Protein AF-A0A510HG38-F1 (afdb_monomer)

Solvent-accessible surface area (backbone atoms only — not comparable to full-atom values): 17232 Å² total; per-residue (Å²): 90,75,30,49,24,32,26,72,34,56,50,48,99,70,22,42,29,42,28,34,28,71,44,72,100,56,43,82,39,72,39,47,26,38,40,58,71,88,65,30,43,81,59,47,56,74,35,78,31,45,27,37,35,52,40,54,77,69,68,43,87,56,83,62,39,31,43,43,48,53,66,65,58,89,68,79,82,74,82,85,76,74,50,46,67,32,45,69,96,46,102,66,44,38,80,36,58,58,60,92,53,63,34,94,50,32,63,92,42,32,25,28,30,28,46,42,39,60,31,49,63,36,24,33,48,38,42,46,71,78,42,69,88,60,37,28,16,36,32,35,30,53,27,25,40,42,53,48,67,76,39,65,64,60,52,54,35,37,79,70,64,47,34,69,45,37,22,10,12,37,63,16,37,76,36,85,36,44,19,82,31,64,58,56,14,52,24,34,36,51,53,77,26,64,32,36,37,37,31,28,34,58,66,64,45,70,59,95,50,74,76,45,36,19,42,45,42,36,18,55,50,46,35,39,36,39,75,39,54,22,72,32,15,35,22,47,52,34,24,87,66,47,88,49,74,67,38,31,42,73,13,46,61,42,52,41,21,52,73,61,28,82,50,67,39,38,35,25,32,18,66,86,56,60,68,81,72,58,66,90,56,69,81,69,42,47,80,40,74,16,75,53,53,38,82,68,43,37,73,78,68,76,48,84,59,54,52,96,94,36,40,50,93,73,37,48,48,36,40,12,6,21,10,7,6,38,32,51,35,73,68,51,56,77,127

Radius of gyration: 20.2 Å; Cα contacts (8 Å, |Δi|>4): 824; chains: 1; bounding box: 47×45×56 Å

Mean predicted aligned error: 4.05 Å

Organism: NCBI:txid49319

Structure (mmCIF, N/CA/C/O backbone):
data_AF-A0A510HG38-F1
#
_entry.id   AF-A0A510HG38-F1
#
loop_
_atom_site.group_PDB
_atom_site.id
_atom_site.type_symbol
_atom_site.label_atom_id
_atom_site.label_alt_id
_atom_site.label_comp_id
_atom_site.label_asym_id
_atom_site.label_entity_id
_atom_site.label_seq_id
_atom_site.pdbx_PDB_ins_code
_atom_site.Cartn_x
_atom_site.Cartn_y
_atom_site.Cartn_z
_atom_site.occupancy
_atom_site.B_iso_or_equiv
_atom_site.auth_seq_id
_atom_site.auth_comp_id
_atom_site.auth_asym_id
_atom_site.auth_atom_id
_atom_site.pdbx_PDB_model_num
ATOM 1 N N . MET A 1 1 ? 1.310 9.902 24.930 1.00 86.69 1 MET A N 1
ATOM 2 C CA . MET A 1 1 ? 0.926 9.445 23.577 1.00 86.69 1 MET A CA 1
ATOM 3 C C . MET A 1 1 ? -0.574 9.294 23.507 1.00 86.69 1 MET A C 1
ATOM 5 O O . MET A 1 1 ? -1.184 10.047 22.775 1.00 86.69 1 MET A O 1
ATOM 9 N N . LEU A 1 2 ? -1.174 8.391 24.288 1.00 95.12 2 LEU A N 1
ATOM 10 C CA . LEU A 1 2 ? -2.614 8.450 24.529 1.00 95.12 2 LEU A CA 1
ATOM 11 C C . LEU A 1 2 ? -2.918 9.634 25.448 1.00 95.12 2 LEU A C 1
ATOM 13 O O . LEU A 1 2 ? -2.200 9.840 26.431 1.00 95.12 2 LEU A O 1
ATOM 17 N N . ARG A 1 3 ? -3.917 10.425 25.071 1.00 96.31 3 ARG A N 1
ATOM 18 C CA . ARG A 1 3 ? -4.410 11.602 25.784 1.00 96.31 3 ARG A CA 1
ATOM 19 C C . ARG A 1 3 ? -5.922 11.511 25.877 1.00 96.31 3 ARG A C 1
ATOM 21 O O . ARG A 1 3 ? -6.560 11.057 24.928 1.00 96.31 3 ARG A O 1
ATOM 28 N N . ARG A 1 4 ? -6.489 11.978 26.982 1.00 97.56 4 ARG A N 1
ATOM 29 C CA . ARG A 1 4 ? -7.930 12.239 27.067 1.00 97.56 4 ARG A CA 1
ATOM 30 C C . ARG A 1 4 ? -8.310 13.402 26.153 1.00 97.56 4 ARG A C 1
ATOM 32 O O . ARG A 1 4 ? -7.569 14.383 26.039 1.00 97.56 4 ARG A O 1
ATOM 39 N N . ALA A 1 5 ? -9.453 13.277 25.501 1.00 97.69 5 ALA A N 1
ATOM 40 C CA . ALA A 1 5 ? -9.988 14.246 24.559 1.00 97.69 5 ALA A CA 1
ATOM 41 C C . ALA A 1 5 ? -11.518 14.240 24.605 1.00 97.69 5 ALA A C 1
ATOM 43 O O . ALA A 1 5 ? -12.107 13.249 25.022 1.00 97.69 5 ALA A O 1
ATOM 44 N N . VAL A 1 6 ? -12.159 15.308 24.139 1.00 97.62 6 VAL A N 1
ATOM 45 C CA . VAL A 1 6 ? -13.612 15.348 23.914 1.00 97.62 6 VAL A CA 1
ATOM 46 C C . VAL A 1 6 ? -13.870 15.368 22.417 1.00 97.62 6 VAL A C 1
ATOM 48 O O . VAL A 1 6 ? -13.325 16.220 21.716 1.00 97.62 6 VAL A O 1
ATOM 51 N N . ALA A 1 7 ? -14.697 14.448 21.925 1.00 97.31 7 ALA A N 1
ATOM 52 C CA . ALA A 1 7 ? -15.191 14.486 20.553 1.00 97.31 7 ALA A CA 1
ATOM 53 C C . ALA A 1 7 ? -16.129 15.690 20.384 1.00 97.31 7 ALA A C 1
ATOM 55 O O . ALA A 1 7 ? -17.114 15.824 21.107 1.00 97.31 7 ALA A O 1
ATOM 56 N N . LEU A 1 8 ? -15.836 16.590 19.448 1.00 96.56 8 LEU A N 1
ATOM 57 C CA . LEU A 1 8 ? -16.629 17.807 19.220 1.00 96.56 8 LEU A CA 1
ATOM 58 C C . LEU A 1 8 ? -17.787 17.592 18.238 1.00 96.56 8 LEU A C 1
ATOM 60 O O . LEU A 1 8 ? -18.662 18.446 18.120 1.00 96.56 8 LEU A O 1
ATOM 64 N N . GLY A 1 9 ? -17.808 16.447 17.563 1.00 92.19 9 GLY A N 1
ATOM 65 C CA . GLY A 1 9 ? -18.844 16.039 16.627 1.00 92.19 9 GLY A CA 1
ATOM 66 C C . GLY A 1 9 ? -18.812 14.534 16.400 1.00 92.19 9 GLY A C 1
ATOM 67 O O . GLY A 1 9 ? -17.952 13.832 16.938 1.00 92.19 9 GLY A O 1
ATOM 68 N N . GLU A 1 10 ? -19.768 14.050 15.617 1.00 90.50 10 GLU A N 1
ATOM 69 C CA . GLU A 1 10 ? -19.789 12.660 15.169 1.00 90.50 10 GLU A CA 1
ATOM 70 C C . GLU A 1 10 ? -18.842 12.475 13.971 1.00 90.50 10 GLU A C 1
ATOM 72 O O . GLU A 1 10 ? -18.725 13.395 13.154 1.00 90.50 10 GLU A O 1
ATOM 77 N N . PRO A 1 11 ? -18.165 11.318 13.855 1.00 92.38 11 PRO A N 1
ATOM 78 C CA . PRO A 1 11 ? -17.390 10.974 12.669 1.00 92.38 11 PRO A CA 1
ATOM 79 C C . PRO A 1 11 ? -18.223 10.975 11.392 1.00 92.38 11 PRO A C 1
ATOM 81 O O . PRO A 1 11 ? -19.356 10.492 11.375 1.00 92.38 11 PRO A O 1
ATOM 84 N N . ASP A 1 12 ? -17.638 11.500 10.318 1.00 91.19 12 ASP A N 1
ATOM 85 C CA . ASP A 1 12 ? -18.185 11.381 8.971 1.00 91.19 12 ASP A CA 1
ATOM 86 C C . ASP A 1 12 ? -18.036 9.948 8.417 1.00 91.19 12 ASP A C 1
ATOM 88 O O . ASP A 1 12 ? -17.629 9.015 9.113 1.00 91.19 12 ASP A O 1
ATOM 92 N N . ALA A 1 13 ? -18.382 9.756 7.141 1.00 84.88 13 ALA A N 1
ATOM 93 C CA . ALA A 1 13 ? -18.298 8.451 6.485 1.00 84.88 13 ALA A CA 1
ATOM 94 C C . ALA A 1 13 ? -16.865 7.885 6.396 1.00 84.88 13 ALA A C 1
ATOM 96 O O . ALA A 1 13 ? -16.708 6.676 6.244 1.00 84.88 13 ALA A O 1
ATOM 97 N N . ASP A 1 14 ? -15.839 8.734 6.506 1.00 84.44 14 ASP A N 1
ATOM 98 C CA . ASP A 1 14 ? -14.426 8.344 6.537 1.00 84.44 14 ASP A CA 1
ATOM 99 C C . ASP A 1 14 ? -13.909 8.175 7.981 1.00 84.44 14 ASP A C 1
ATOM 101 O O . ASP A 1 14 ? -12.716 7.958 8.209 1.00 84.44 14 ASP A O 1
ATOM 105 N N . GLY A 1 15 ? -14.790 8.292 8.979 1.00 91.00 15 GLY A N 1
ATOM 106 C CA . GLY A 1 15 ? -14.420 8.231 10.386 1.00 91.00 15 GLY A CA 1
ATOM 107 C C . GLY A 1 15 ? -13.689 9.485 10.875 1.00 91.00 15 GLY A C 1
ATOM 108 O O . GLY A 1 15 ? -13.057 9.440 11.936 1.00 91.00 15 GLY A O 1
ATOM 109 N N . ILE A 1 16 ? -13.749 10.592 10.125 1.00 94.50 16 ILE A N 1
ATOM 110 C CA . ILE A 1 16 ? -13.087 11.855 10.458 1.00 94.50 16 ILE A CA 1
ATOM 111 C C . ILE A 1 16 ? -14.018 12.751 11.276 1.00 94.50 16 ILE A C 1
ATOM 113 O O . ILE A 1 16 ? -15.190 12.926 10.960 1.00 94.50 16 ILE A O 1
ATOM 117 N N . PHE A 1 17 ? -13.484 13.345 12.340 1.00 95.75 17 PHE A N 1
ATOM 118 C CA . PHE A 1 17 ? -14.180 14.303 13.203 1.00 95.75 17 PHE A CA 1
ATOM 119 C C . PHE A 1 17 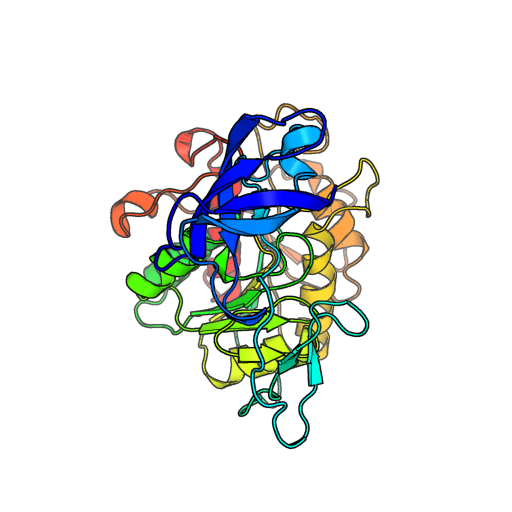? -13.185 15.256 13.865 1.00 95.75 17 PHE A C 1
ATOM 121 O O . PHE A 1 17 ? -11.973 15.078 13.762 1.00 95.75 17 PHE A O 1
ATOM 128 N N . GLU A 1 18 ? -13.679 16.267 14.575 1.00 97.44 18 GLU A N 1
ATOM 129 C CA . GLU A 1 18 ? -12.840 17.111 15.426 1.00 97.44 18 GLU A CA 1
ATOM 130 C C . GLU A 1 18 ? -12.877 16.648 16.883 1.00 97.44 18 GLU A C 1
ATOM 132 O O . GLU A 1 18 ? -13.926 16.277 17.412 1.00 97.44 18 GLU A O 1
ATOM 137 N N . LEU A 1 19 ? -11.734 16.739 17.561 1.00 97.50 19 LEU A N 1
ATOM 138 C CA . LEU A 1 19 ? -11.634 16.581 19.009 1.00 97.50 19 LEU A CA 1
ATOM 139 C C . LEU A 1 19 ? -10.901 17.756 19.652 1.00 97.50 19 LEU A C 1
ATOM 141 O O . LEU A 1 19 ? -10.113 18.446 19.004 1.00 97.50 19 LEU A O 1
ATOM 145 N N . GLU A 1 20 ? -11.130 17.957 20.946 1.00 98.06 20 GLU A N 1
ATOM 146 C CA . GLU A 1 20 ? -10.351 18.860 21.794 1.00 98.06 20 GLU A CA 1
ATOM 147 C C . GLU A 1 20 ? -9.560 18.048 22.820 1.00 98.06 20 GLU A C 1
ATOM 149 O O . GLU A 1 20 ? -10.122 17.205 23.520 1.00 98.06 20 GLU A O 1
ATOM 154 N N . LEU A 1 21 ? -8.247 18.273 22.911 1.00 98.06 21 LEU A N 1
ATOM 155 C CA . LEU A 1 21 ? -7.402 17.554 23.867 1.00 98.06 21 LEU A CA 1
ATOM 156 C C . LEU A 1 21 ? -7.579 18.115 25.279 1.00 98.06 21 LEU A C 1
ATOM 158 O O . LEU A 1 21 ? -7.418 19.313 25.502 1.00 98.06 21 LEU A O 1
ATOM 162 N N . LEU A 1 22 ? -7.822 17.238 26.252 1.00 97.88 22 LEU A N 1
ATOM 163 C CA . LEU A 1 22 ? -8.011 17.616 27.656 1.00 97.88 22 LEU A CA 1
ATOM 164 C C . LEU A 1 22 ? -6.701 17.670 28.449 1.00 97.88 22 LEU A C 1
ATOM 166 O O . LEU A 1 22 ? -6.652 18.244 29.535 1.00 97.88 22 LEU A O 1
ATOM 170 N N . GLU A 1 23 ? -5.635 17.051 27.942 1.00 96.88 23 GLU A N 1
ATOM 171 C CA . GLU A 1 23 ? -4.379 16.903 28.674 1.00 96.88 23 GLU A CA 1
ATOM 172 C C . GLU A 1 23 ? -3.147 16.842 27.765 1.00 96.88 23 GLU A C 1
ATOM 174 O O . GLU A 1 23 ? -3.222 16.608 26.558 1.00 96.88 23 GLU A O 1
ATOM 179 N N . GLY A 1 24 ? -1.977 17.009 28.383 1.00 95.06 24 GLY A N 1
ATOM 180 C CA . GLY A 1 24 ? -0.687 16.972 27.705 1.00 95.06 24 GLY A CA 1
ATOM 181 C C . GLY A 1 24 ? -0.263 18.320 27.104 1.00 95.06 24 GLY A C 1
ATOM 182 O O . GLY A 1 24 ? -0.906 19.342 27.335 1.00 95.06 24 GLY A O 1
ATOM 183 N N . PRO A 1 25 ? 0.836 18.338 26.327 1.00 93.69 25 PRO A N 1
ATOM 184 C CA . PRO A 1 25 ? 1.438 19.573 25.802 1.00 93.69 25 PRO A CA 1
ATOM 185 C C . PRO A 1 25 ? 0.544 20.365 24.839 1.00 93.69 25 PRO A C 1
ATOM 187 O O . PRO A 1 25 ? 0.824 21.522 24.537 1.00 93.69 25 PRO A O 1
ATOM 190 N N . LEU A 1 26 ? -0.505 19.725 24.323 1.00 94.81 26 LEU A N 1
ATOM 191 C CA . LEU A 1 26 ? -1.436 20.275 23.344 1.00 94.81 26 LEU A CA 1
ATOM 192 C C . LEU A 1 26 ? -2.848 20.473 23.932 1.00 94.81 26 LEU A C 1
ATOM 194 O O . LEU A 1 26 ? -3.800 20.609 23.169 1.00 94.81 26 LEU A O 1
ATOM 198 N N . ALA A 1 27 ? -2.998 20.471 25.262 1.00 97.38 27 ALA A N 1
ATOM 199 C CA . ALA A 1 27 ? -4.289 20.643 25.929 1.00 97.38 27 ALA A CA 1
ATOM 200 C C . ALA A 1 27 ? -4.998 21.953 25.525 1.00 97.38 27 ALA A C 1
ATOM 202 O O . ALA A 1 27 ? -4.355 22.982 25.304 1.00 97.38 27 ALA A O 1
ATOM 203 N N . GLY A 1 28 ? -6.327 21.902 25.415 1.00 97.19 28 GLY A N 1
ATOM 204 C CA . GLY A 1 28 ? -7.186 23.003 24.965 1.00 97.19 28 GLY A CA 1
ATOM 205 C C . GLY A 1 28 ? -7.127 23.282 23.459 1.00 97.19 28 GLY A C 1
ATOM 206 O O . GLY A 1 28 ? -7.831 24.161 22.968 1.00 97.19 28 GLY A O 1
ATOM 207 N N . ARG A 1 29 ? -6.288 22.562 22.701 1.00 97.25 29 ARG A N 1
ATOM 208 C CA . ARG A 1 29 ? -6.223 22.678 21.240 1.00 97.25 29 ARG A CA 1
ATOM 209 C C . ARG A 1 29 ? -7.135 21.655 20.576 1.00 97.25 29 ARG A C 1
ATOM 211 O O . ARG A 1 29 ? -7.318 20.543 21.074 1.00 97.25 29 ARG A O 1
ATOM 218 N N . ARG A 1 30 ? -7.636 22.039 19.403 1.00 97.25 30 ARG A N 1
ATOM 219 C CA . ARG A 1 30 ? -8.483 21.211 18.548 1.00 97.25 30 ARG A CA 1
ATOM 220 C C . ARG A 1 30 ? -7.693 20.621 17.399 1.00 97.25 30 ARG A C 1
ATOM 222 O O . ARG A 1 30 ? -6.805 21.281 16.854 1.00 97.25 30 ARG A O 1
ATOM 229 N N . PHE A 1 31 ? -8.027 19.388 17.055 1.00 96.38 31 PHE A N 1
ATOM 230 C CA . PHE A 1 31 ? -7.422 18.662 15.951 1.00 96.38 31 PHE A CA 1
ATOM 231 C C . PHE A 1 31 ? -8.481 17.833 15.243 1.00 96.38 31 PHE A C 1
ATOM 233 O O . PHE A 1 31 ? -9.388 17.299 15.884 1.00 96.38 31 PHE A O 1
ATOM 240 N N . ALA A 1 32 ? -8.308 17.671 13.935 1.00 95.81 32 ALA A N 1
ATOM 241 C CA . ALA A 1 32 ? -8.968 16.595 13.226 1.00 95.81 32 ALA A CA 1
ATOM 242 C C . ALA A 1 32 ? -8.452 15.245 13.756 1.00 95.81 32 ALA A C 1
ATOM 244 O O . ALA A 1 32 ? -7.278 15.090 14.119 1.00 95.81 32 ALA A O 1
ATOM 245 N N . ALA A 1 33 ? -9.345 14.272 13.816 1.00 95.69 33 ALA A N 1
ATOM 246 C CA . ALA A 1 33 ? -9.095 12.937 14.310 1.00 95.69 33 ALA A CA 1
ATOM 247 C C . ALA A 1 33 ? -9.752 11.902 13.408 1.00 95.69 33 ALA A C 1
ATOM 249 O O . ALA A 1 33 ? -10.724 12.201 12.724 1.00 95.69 33 ALA A O 1
ATOM 250 N N . VAL A 1 34 ? -9.212 10.688 13.439 1.00 94.75 34 VAL A N 1
ATOM 251 C CA . VAL A 1 34 ? -9.752 9.529 12.725 1.00 94.75 34 VAL A CA 1
ATOM 252 C C . VAL A 1 34 ? -10.109 8.420 13.709 1.00 94.75 34 VAL A C 1
ATOM 254 O O . VAL A 1 34 ? -9.332 8.132 14.624 1.00 94.75 34 VAL A O 1
ATOM 257 N N . CYS A 1 35 ? -1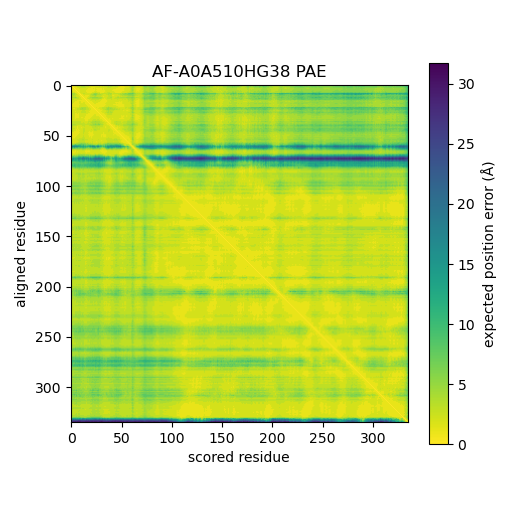1.269 7.796 13.523 1.00 94.44 35 CYS A N 1
ATOM 258 C CA . CYS A 1 35 ? -11.696 6.574 14.204 1.00 94.44 35 CYS A CA 1
ATOM 259 C C . CYS A 1 35 ? -12.084 5.522 13.159 1.00 94.44 35 CYS A C 1
ATOM 261 O O . CYS A 1 35 ? -12.660 5.863 12.132 1.00 94.44 35 CYS A O 1
ATOM 263 N N . TYR A 1 36 ? -11.778 4.250 13.417 1.00 92.56 36 TYR A N 1
ATOM 264 C CA . TYR A 1 36 ? -12.006 3.168 12.456 1.00 92.56 36 TYR A CA 1
ATOM 265 C C . TYR A 1 36 ? -13.136 2.247 12.935 1.00 92.56 36 TYR A C 1
ATOM 267 O O . TYR A 1 36 ? -13.048 1.750 14.064 1.00 92.56 36 TYR A O 1
ATOM 275 N N . PRO A 1 37 ? -14.190 2.022 12.127 1.00 88.44 37 PRO A N 1
ATOM 276 C CA . PRO A 1 37 ? -15.356 1.226 12.526 1.00 88.44 37 PRO A CA 1
ATOM 277 C C . PRO A 1 37 ? -15.017 -0.229 12.840 1.00 88.44 37 PRO A C 1
ATOM 279 O O . PRO A 1 37 ? -15.674 -0.844 13.678 1.00 88.44 37 PRO A O 1
ATOM 282 N N . GLU A 1 38 ? -13.955 -0.764 12.243 1.00 88.38 38 GLU A N 1
ATOM 283 C CA . GLU A 1 38 ? -13.461 -2.120 12.490 1.00 88.38 38 GLU A CA 1
ATOM 284 C C . GLU A 1 38 ? -12.977 -2.312 13.934 1.00 88.38 38 GLU A C 1
ATOM 286 O O . GLU A 1 38 ? -12.933 -3.433 14.435 1.00 88.38 38 GLU A O 1
ATOM 291 N N . LEU A 1 39 ? -12.619 -1.223 14.623 1.00 89.81 39 LEU A N 1
ATOM 292 C CA . LEU A 1 39 ? -12.076 -1.271 15.981 1.00 89.81 39 LEU A CA 1
ATOM 293 C C . LEU A 1 39 ? -13.151 -1.116 17.067 1.00 89.81 39 LEU A C 1
ATOM 295 O O . LEU A 1 39 ? -12.865 -1.340 18.244 1.00 89.81 39 LEU A O 1
ATOM 299 N N . GLY A 1 40 ? -14.370 -0.709 16.705 1.00 88.44 40 GLY A N 1
ATOM 300 C CA . GLY A 1 40 ? -15.473 -0.518 17.643 1.00 88.44 40 GLY A CA 1
ATOM 301 C C . GLY A 1 40 ? -16.435 0.589 17.225 1.00 88.44 40 GLY A C 1
ATOM 302 O O . GLY A 1 40 ? -16.372 1.127 16.121 1.00 88.44 40 GLY A O 1
ATOM 303 N N . ARG A 1 41 ? -17.351 0.951 18.131 1.00 90.00 41 ARG A N 1
ATOM 304 C CA . ARG A 1 41 ? -18.330 2.005 17.843 1.00 90.00 41 ARG A CA 1
ATOM 305 C C . ARG A 1 41 ? -17.654 3.360 17.638 1.00 90.00 41 ARG A C 1
ATOM 307 O O . ARG A 1 41 ? -16.671 3.689 18.306 1.00 90.00 41 ARG A O 1
ATOM 314 N N . MET A 1 42 ? -18.289 4.182 16.814 1.00 91.81 42 MET A N 1
ATOM 315 C CA . MET A 1 42 ? -17.922 5.583 16.662 1.00 91.81 42 MET A CA 1
ATOM 316 C C . MET A 1 42 ? -18.220 6.395 17.939 1.00 91.81 42 MET A C 1
ATOM 318 O O . MET A 1 42 ? -19.222 6.127 18.622 1.00 91.81 42 MET A O 1
ATOM 322 N N . PRO A 1 43 ? -17.369 7.380 18.281 1.00 93.19 43 PRO A N 1
ATOM 323 C CA . PRO A 1 43 ? -17.649 8.334 19.348 1.00 93.19 43 PRO A CA 1
ATOM 324 C C . PRO A 1 43 ? -18.826 9.253 19.008 1.00 93.19 43 PRO A C 1
ATOM 326 O O . PRO A 1 43 ? -19.066 9.576 17.846 1.00 93.19 43 PRO A O 1
ATOM 329 N N . ARG A 1 44 ? -19.547 9.698 20.041 1.00 93.44 44 ARG A N 1
ATOM 330 C CA . ARG A 1 44 ? -20.603 10.716 19.920 1.00 93.44 44 ARG A CA 1
ATOM 331 C C . ARG A 1 44 ? -20.063 12.105 20.250 1.00 93.44 44 ARG A C 1
ATOM 333 O O . ARG A 1 44 ? -19.127 12.243 21.033 1.00 93.44 44 ARG A O 1
ATOM 340 N N . GLY A 1 45 ? -20.704 13.148 19.726 1.00 95.19 45 GLY A N 1
ATOM 341 C CA . GLY A 1 45 ? -20.399 14.522 20.133 1.00 95.19 45 GLY A CA 1
ATOM 342 C C . GLY A 1 45 ? -20.550 14.722 21.650 1.00 95.19 45 GLY A C 1
ATOM 343 O O . GLY A 1 45 ? -21.529 14.282 22.253 1.00 95.19 45 GLY A O 1
ATOM 344 N N . GLY A 1 46 ? -19.571 15.382 22.267 1.00 95.81 46 GLY A N 1
ATOM 345 C CA . GLY A 1 46 ? -19.474 15.614 23.710 1.00 95.81 46 GLY A CA 1
ATOM 346 C C . GLY A 1 46 ? -18.883 14.450 24.514 1.00 95.81 46 GLY A C 1
ATOM 347 O O . GLY A 1 46 ? -18.725 14.577 25.726 1.00 95.81 46 GLY A O 1
ATOM 348 N N . GLU A 1 47 ? -18.552 13.328 23.876 1.00 95.56 47 GLU A N 1
ATOM 349 C CA . GLU A 1 47 ? -18.009 12.153 24.554 1.00 95.56 47 GLU A CA 1
ATOM 350 C C . GLU A 1 47 ? -16.514 12.298 24.879 1.00 95.56 47 GLU A C 1
ATOM 352 O O . GLU A 1 47 ? -15.721 12.699 24.023 1.00 95.56 47 GLU A O 1
ATOM 357 N N . GLU A 1 48 ? -16.118 11.934 26.105 1.00 96.44 48 GLU A N 1
ATOM 358 C CA . GLU A 1 48 ? -14.704 11.814 26.478 1.00 96.44 48 GLU A CA 1
ATOM 359 C C . GLU A 1 48 ? -14.127 10.500 25.933 1.00 96.44 48 GLU A C 1
ATOM 361 O O . GLU A 1 48 ? -14.648 9.413 26.181 1.00 96.44 48 GLU A O 1
ATOM 366 N N . ILE A 1 49 ? -13.030 10.607 25.190 1.00 95.94 49 ILE A N 1
ATOM 367 C CA . ILE A 1 49 ? -12.351 9.506 24.507 1.00 95.94 49 ILE A CA 1
ATOM 368 C C . ILE A 1 49 ? -10.846 9.540 24.776 1.00 95.94 49 ILE A C 1
ATOM 370 O O . ILE A 1 49 ? -10.292 10.541 25.235 1.00 95.94 49 ILE A O 1
ATOM 374 N N . LEU A 1 50 ? -10.158 8.450 24.435 1.00 96.50 50 LEU A N 1
ATOM 375 C CA . LEU A 1 50 ? -8.701 8.447 24.324 1.00 96.50 50 LEU A CA 1
ATOM 376 C C . LEU A 1 50 ? -8.295 8.705 22.873 1.00 96.50 50 LEU A C 1
ATOM 378 O O . LEU A 1 50 ? -8.885 8.158 21.947 1.00 96.50 50 LEU A O 1
ATOM 382 N N . ALA A 1 51 ? -7.247 9.495 22.670 1.00 96.00 51 ALA A N 1
ATOM 383 C CA . ALA A 1 51 ? -6.671 9.756 21.360 1.00 96.00 51 ALA A CA 1
ATOM 384 C C . ALA A 1 51 ? -5.147 9.632 21.404 1.00 96.00 51 ALA A C 1
ATOM 386 O O . ALA A 1 51 ? -4.490 10.141 22.314 1.00 96.00 51 ALA A O 1
ATOM 387 N N . ASN A 1 52 ? -4.568 8.957 20.416 1.00 95.00 52 ASN A N 1
ATOM 388 C CA . ASN A 1 52 ? -3.131 8.929 20.206 1.00 95.00 52 ASN A CA 1
ATOM 389 C C . ASN A 1 52 ? -2.695 10.195 19.458 1.00 95.00 52 ASN A C 1
ATOM 391 O O . ASN A 1 52 ? -3.087 10.426 18.313 1.00 95.00 52 ASN A O 1
ATOM 395 N N . THR A 1 53 ? -1.861 10.996 20.113 1.00 94.94 53 THR A N 1
ATOM 396 C CA . THR A 1 53 ? -1.355 12.287 19.629 1.00 94.94 53 THR A CA 1
ATOM 397 C C . THR A 1 53 ? 0.110 12.233 19.203 1.00 94.94 53 THR A C 1
ATOM 399 O O . THR A 1 53 ? 0.711 13.277 18.967 1.00 94.94 53 THR A O 1
ATOM 402 N N . LEU A 1 54 ? 0.717 11.043 19.100 1.00 93.38 54 LEU A N 1
ATOM 403 C CA . LEU A 1 54 ? 2.149 10.892 18.815 1.00 93.38 54 LEU A CA 1
ATOM 404 C C . LEU A 1 54 ? 2.571 11.650 17.550 1.00 93.38 54 LEU A C 1
ATOM 406 O O . LEU A 1 54 ? 3.541 12.400 17.588 1.00 93.38 54 LEU A O 1
ATOM 410 N N . GLY A 1 55 ? 1.821 11.485 16.456 1.00 89.94 55 GLY A N 1
ATOM 411 C CA . GLY A 1 55 ? 2.104 12.169 15.193 1.00 89.94 55 GLY A CA 1
ATOM 412 C C . GLY A 1 55 ? 2.047 13.691 15.317 1.00 89.94 55 GLY A C 1
ATOM 413 O O . GLY A 1 55 ? 2.927 14.376 14.804 1.00 89.94 55 GLY A O 1
ATOM 414 N N . LEU A 1 56 ? 1.075 14.208 16.074 1.00 91.56 56 LEU A N 1
ATOM 415 C CA . LEU A 1 56 ? 0.922 15.638 16.348 1.00 91.56 56 LEU A CA 1
ATOM 416 C C . LEU A 1 56 ? 2.080 16.188 17.186 1.00 91.56 56 LEU A C 1
ATOM 418 O O . LEU A 1 56 ? 2.681 17.195 16.825 1.00 91.56 56 LEU A O 1
ATOM 422 N N . GLU A 1 57 ? 2.402 15.522 18.298 1.00 92.06 57 GLU A N 1
ATOM 423 C CA . GLU A 1 57 ? 3.437 15.966 19.241 1.00 92.06 57 GLU A CA 1
ATOM 424 C C . GLU A 1 57 ? 4.846 15.875 18.630 1.00 92.06 57 GLU A C 1
ATOM 426 O O . GLU A 1 57 ? 5.695 16.713 18.921 1.00 92.06 57 GLU A O 1
ATOM 431 N N . MET A 1 58 ? 5.095 14.897 17.753 1.00 90.06 58 MET A N 1
ATOM 432 C CA . MET A 1 58 ? 6.373 14.742 17.046 1.00 90.06 58 MET A CA 1
ATOM 433 C C . MET A 1 58 ? 6.453 15.522 15.724 1.00 90.06 58 MET A C 1
ATOM 435 O O . MET A 1 58 ? 7.497 15.489 15.074 1.00 90.06 58 MET A O 1
ATOM 439 N N . GLY A 1 59 ? 5.376 16.190 15.296 1.00 85.19 59 GLY A N 1
ATOM 440 C CA . GLY A 1 59 ? 5.325 16.866 13.996 1.00 85.19 59 GLY A CA 1
ATOM 441 C C . GLY A 1 59 ? 5.541 15.912 12.816 1.00 85.19 59 GLY A C 1
ATOM 442 O O . GLY A 1 59 ? 6.166 16.280 11.821 1.00 85.19 59 GLY A O 1
ATOM 443 N N . LEU A 1 60 ? 5.076 14.665 12.935 1.00 80.50 60 LEU A N 1
ATOM 444 C CA . LEU A 1 60 ? 5.152 13.698 11.846 1.00 80.50 60 LEU A CA 1
ATOM 445 C C . LEU A 1 60 ? 4.214 14.131 10.714 1.00 80.50 60 LEU A C 1
ATOM 447 O O . LEU A 1 60 ? 3.147 14.696 10.947 1.00 80.50 60 LEU A O 1
ATOM 451 N N . GLY A 1 61 ? 4.578 13.802 9.474 1.00 66.06 61 GLY A N 1
ATOM 452 C CA . GLY A 1 61 ? 3.745 14.022 8.287 1.00 66.06 61 GLY A CA 1
ATOM 453 C C . GLY A 1 61 ? 2.507 13.114 8.216 1.00 66.06 61 GLY A C 1
ATOM 454 O O . GLY A 1 61 ? 2.167 12.638 7.140 1.00 66.06 61 GLY A O 1
ATOM 455 N N . THR A 1 62 ? 1.846 12.834 9.343 1.00 58.56 62 THR A N 1
ATOM 456 C CA . THR A 1 62 ? 0.659 11.968 9.478 1.00 58.56 62 THR A CA 1
ATOM 457 C C . THR A 1 62 ? -0.639 12.700 9.125 1.00 58.56 62 THR A C 1
ATOM 459 O O . THR A 1 62 ? -1.680 12.449 9.724 1.00 58.56 62 THR A O 1
ATOM 462 N N . GLY A 1 63 ? -0.571 13.685 8.224 1.00 69.31 63 GLY A N 1
ATOM 463 C CA . GLY A 1 63 ? -1.715 14.529 7.862 1.00 69.31 63 GLY A CA 1
ATOM 464 C C . GLY A 1 63 ? -2.236 15.426 8.992 1.00 69.31 63 GLY A C 1
ATOM 465 O O . GLY A 1 63 ? -3.284 16.035 8.834 1.00 69.31 63 GLY A O 1
ATOM 466 N N . GLY A 1 64 ? -1.529 15.517 10.127 1.00 83.94 64 GLY A N 1
ATOM 467 C CA . GLY A 1 64 ? -1.968 16.325 11.268 1.00 83.94 64 GLY A CA 1
ATOM 468 C C . GLY A 1 64 ? -3.199 15.770 11.991 1.00 83.94 64 GLY A C 1
ATOM 469 O O . GLY A 1 64 ? -3.937 16.546 12.593 1.00 83.94 64 GLY A O 1
ATOM 470 N N . LEU A 1 65 ? -3.419 14.452 11.934 1.00 91.06 65 LEU A N 1
ATOM 471 C CA . LEU A 1 65 ? -4.542 13.783 12.591 1.00 91.06 65 LEU A CA 1
ATOM 472 C C . LEU A 1 65 ? -4.154 13.195 13.953 1.00 91.06 65 LEU A C 1
ATOM 474 O O . LEU A 1 65 ? -3.080 12.605 14.109 1.00 91.06 65 LEU A O 1
ATOM 478 N N . ALA A 1 66 ? -5.064 13.297 14.922 1.00 94.88 66 ALA A N 1
ATOM 479 C CA . ALA A 1 66 ? -5.080 12.415 16.086 1.00 94.88 66 ALA A CA 1
ATOM 480 C C . ALA A 1 66 ? -5.731 11.068 15.720 1.00 94.88 66 ALA A C 1
ATOM 482 O O . ALA A 1 66 ? -6.646 11.015 14.902 1.00 94.88 66 ALA A O 1
ATOM 483 N N . VAL A 1 67 ? -5.293 9.968 16.336 1.00 94.81 67 VAL A N 1
ATOM 484 C CA . VAL A 1 67 ? -5.917 8.648 16.119 1.00 94.81 67 VAL A CA 1
ATOM 485 C C . VAL A 1 67 ? -6.771 8.301 17.329 1.00 94.81 67 VAL A C 1
ATOM 487 O O . VAL A 1 67 ? -6.239 8.047 18.410 1.00 94.81 67 VAL A O 1
ATOM 490 N N . ALA A 1 68 ? -8.088 8.325 17.165 1.00 95.00 68 ALA A N 1
ATOM 491 C CA . ALA A 1 68 ? -9.034 8.062 18.237 1.00 95.00 68 ALA A CA 1
ATOM 492 C C . ALA A 1 68 ? -9.081 6.570 18.583 1.00 95.00 68 ALA A C 1
ATOM 494 O O . ALA A 1 68 ? -9.142 5.705 17.709 1.00 95.00 68 ALA A O 1
ATOM 495 N N . VAL A 1 69 ? -9.081 6.274 19.879 1.00 93.50 69 VAL A N 1
ATOM 496 C CA . VAL A 1 69 ? -9.405 4.950 20.406 1.00 93.50 69 VAL A CA 1
ATOM 497 C C . VAL A 1 69 ? -10.926 4.892 20.548 1.00 93.50 69 VAL A C 1
ATOM 499 O O . VAL A 1 69 ? -11.492 5.774 21.201 1.00 93.50 69 VAL A O 1
ATOM 502 N N . PRO A 1 70 ? -11.603 3.895 19.954 1.00 86.75 70 PRO A N 1
ATOM 503 C CA . PRO A 1 70 ? -13.052 3.802 20.037 1.00 86.75 70 PRO A CA 1
ATOM 504 C C . PRO A 1 70 ? -13.491 3.678 21.508 1.00 86.75 70 PRO A C 1
ATOM 506 O O . PRO A 1 70 ? -12.885 2.911 22.265 1.00 86.75 70 PRO A O 1
ATOM 509 N N . PRO A 1 71 ? -14.534 4.410 21.939 1.00 79.25 71 PRO A N 1
ATOM 510 C CA . PRO A 1 71 ? -14.999 4.431 23.326 1.00 79.25 71 PRO A CA 1
ATOM 511 C C . PRO A 1 71 ? -15.793 3.169 23.705 1.00 79.25 71 PRO A C 1
ATOM 513 O O . PRO A 1 71 ? -16.920 3.254 24.176 1.00 79.25 71 PRO A O 1
ATOM 516 N N . GLY A 1 72 ? -15.218 1.983 23.497 1.00 71.12 72 GLY A N 1
ATOM 517 C CA . GLY A 1 72 ? -15.811 0.688 23.834 1.00 71.12 72 GLY A CA 1
ATOM 518 C C . GLY A 1 72 ? -17.137 0.385 23.123 1.00 71.12 72 GLY A C 1
ATOM 519 O O . GLY A 1 72 ? -17.945 1.246 22.802 1.00 71.12 72 GLY A O 1
ATOM 520 N N . GLY A 1 73 ? -17.416 -0.883 22.879 1.00 64.00 73 GLY A N 1
ATOM 521 C CA . GLY A 1 73 ? -18.687 -1.303 22.306 1.00 64.00 73 GLY A CA 1
ATOM 522 C C . GLY A 1 73 ? -18.707 -2.811 22.259 1.00 64.00 73 GLY A C 1
ATOM 523 O O . GLY A 1 73 ? -17.775 -3.414 21.737 1.00 64.00 73 GLY A O 1
ATOM 524 N N . ALA A 1 74 ? -19.730 -3.415 22.855 1.00 54.59 74 ALA A N 1
ATOM 525 C CA . ALA A 1 74 ? -19.920 -4.853 22.803 1.00 54.59 74 ALA A CA 1
ATOM 526 C C . ALA A 1 74 ? -20.425 -5.223 21.403 1.00 54.59 74 ALA A C 1
ATOM 528 O O . ALA A 1 74 ? -21.621 -5.396 21.193 1.00 54.59 74 ALA A O 1
ATOM 529 N N . GLY A 1 75 ? -19.515 -5.290 20.429 1.00 64.38 75 GLY A N 1
ATOM 530 C CA . GLY A 1 75 ? -19.737 -6.199 19.314 1.00 64.38 75 GLY A CA 1
ATOM 531 C C . GLY A 1 75 ? -19.802 -7.610 19.892 1.00 64.38 75 GLY A C 1
ATOM 532 O O . GLY A 1 75 ? -18.992 -7.955 20.757 1.00 64.38 75 GLY A O 1
ATOM 533 N N . GLU A 1 76 ? -20.789 -8.404 19.484 1.00 73.62 76 GLU A N 1
ATOM 534 C CA . GLU A 1 76 ? -20.801 -9.815 19.857 1.00 73.62 76 GLU A CA 1
ATOM 535 C C . GLU A 1 76 ? -19.530 -10.473 19.317 1.00 73.62 76 GLU A C 1
ATOM 537 O O . GLU A 1 76 ? -19.158 -10.280 18.158 1.00 73.62 76 GLU A O 1
ATOM 542 N N . VAL A 1 77 ? -18.836 -11.227 20.171 1.00 81.12 77 VAL A N 1
ATOM 543 C CA . VAL A 1 77 ? -17.710 -12.043 19.716 1.00 81.12 77 VAL A CA 1
ATOM 544 C C . VAL A 1 77 ? -18.303 -13.156 18.847 1.00 81.12 77 VAL A C 1
ATOM 546 O O . VAL A 1 77 ? -19.094 -13.947 19.366 1.00 81.12 77 VAL A O 1
ATOM 549 N N . PRO A 1 78 ? -17.967 -13.227 17.548 1.00 84.06 78 PRO A N 1
ATOM 550 C CA . PRO A 1 78 ? -18.540 -14.222 16.657 1.00 84.06 78 PRO A CA 1
ATOM 551 C C . PRO A 1 78 ? -18.115 -15.634 17.069 1.00 84.06 78 PRO A C 1
ATOM 553 O O . PRO A 1 78 ? -17.046 -15.842 17.651 1.00 84.06 78 PRO A O 1
ATOM 556 N N . GLU A 1 79 ? -18.927 -16.628 16.706 1.00 87.75 79 GLU A N 1
ATOM 557 C CA . GLU A 1 79 ? -18.501 -18.026 16.761 1.00 87.75 79 GLU A CA 1
ATOM 558 C C . GLU A 1 79 ? -17.231 -18.222 15.922 1.00 87.75 79 GLU A C 1
ATOM 560 O O . GLU A 1 79 ? -17.107 -17.713 14.801 1.00 87.75 79 GLU A O 1
ATOM 565 N N . ASN A 1 80 ? -16.274 -18.989 16.442 1.00 86.81 80 ASN A N 1
ATOM 566 C CA . ASN A 1 80 ? -15.062 -19.275 15.690 1.00 86.81 80 ASN A CA 1
ATOM 567 C C . ASN A 1 80 ? -15.362 -20.248 14.533 1.00 86.81 80 ASN A C 1
ATOM 569 O O . ASN A 1 80 ? -15.622 -21.427 14.765 1.00 86.81 80 ASN A O 1
ATOM 573 N N . ARG A 1 81 ? -15.292 -19.750 13.293 1.00 88.19 81 ARG A N 1
ATOM 574 C CA . ARG A 1 81 ? -15.450 -20.497 12.038 1.00 88.19 81 ARG A CA 1
ATOM 575 C C . ARG A 1 81 ? -14.162 -20.411 11.220 1.00 88.19 81 ARG A C 1
ATOM 577 O O . ARG A 1 81 ? -14.183 -19.967 10.081 1.00 88.19 81 ARG A O 1
ATOM 584 N N . ASP A 1 82 ? -13.052 -20.784 11.858 1.00 88.75 82 ASP A N 1
ATOM 585 C CA . ASP A 1 82 ? -11.688 -20.608 11.331 1.00 88.75 82 ASP A CA 1
ATOM 586 C C . ASP A 1 82 ? -11.282 -19.126 11.183 1.00 88.75 82 ASP A C 1
ATOM 588 O O . ASP A 1 82 ? -10.488 -18.743 10.326 1.00 88.75 82 ASP A O 1
ATOM 592 N N . HIS A 1 83 ? -11.846 -18.272 12.047 1.00 89.56 83 HIS A N 1
ATOM 593 C CA . HIS A 1 83 ? -11.486 -16.860 12.124 1.00 89.56 83 HIS A CA 1
ATOM 594 C C . HIS A 1 83 ? -10.047 -16.719 12.630 1.00 89.56 83 HIS A C 1
ATOM 596 O O . HIS A 1 83 ? -9.647 -17.360 13.607 1.00 89.56 83 HIS A O 1
ATOM 602 N N . PHE A 1 84 ? -9.292 -15.807 12.023 1.00 94.12 84 PHE A N 1
ATOM 603 C CA . PHE A 1 84 ? -8.010 -15.362 12.559 1.00 94.12 84 PHE A CA 1
ATOM 604 C C . PHE A 1 84 ? -8.169 -14.008 13.261 1.00 94.12 84 PHE A C 1
ATOM 606 O O . PHE A 1 84 ? -9.241 -13.407 13.254 1.00 94.12 84 PHE A O 1
ATOM 613 N N . VAL A 1 85 ? -7.115 -13.537 13.927 1.00 94.44 85 VAL A N 1
ATOM 614 C CA . VAL A 1 85 ? -7.155 -12.300 14.719 1.00 94.44 85 VAL A CA 1
ATOM 615 C C . VAL A 1 85 ? -6.264 -11.244 14.080 1.00 94.44 85 VAL A C 1
ATOM 617 O O . VAL A 1 85 ? -5.082 -11.493 13.833 1.00 94.44 85 VAL A O 1
ATOM 620 N N . LYS A 1 86 ? -6.817 -10.050 13.858 1.00 96.00 86 LYS A N 1
ATOM 621 C CA . LYS A 1 86 ? -6.064 -8.844 13.502 1.00 96.00 86 LYS A CA 1
ATOM 622 C C . LYS A 1 86 ? -5.582 -8.145 14.762 1.00 96.00 86 LYS A C 1
ATOM 624 O O . LYS A 1 86 ? -6.278 -8.141 15.775 1.00 96.00 86 LYS A O 1
ATOM 629 N N . LEU A 1 87 ? -4.396 -7.538 14.686 1.00 95.56 87 LEU A N 1
ATOM 630 C CA . LEU A 1 87 ? -3.759 -6.845 15.811 1.00 95.56 87 LEU A CA 1
ATOM 631 C C . LEU A 1 87 ? -3.667 -7.734 17.076 1.00 95.56 87 LEU A C 1
ATOM 633 O O . LEU A 1 87 ? -4.028 -7.272 18.166 1.00 95.56 87 LEU A O 1
ATOM 637 N N . PRO A 1 88 ? -3.228 -9.006 16.960 1.00 94.94 88 PRO A N 1
ATOM 638 C CA . PRO A 1 88 ? -3.328 -9.982 18.037 1.00 94.94 88 PRO A CA 1
ATOM 639 C C . PRO A 1 88 ? -2.548 -9.532 19.276 1.00 94.94 88 PRO A C 1
ATOM 641 O O . PRO A 1 88 ? -1.444 -8.998 19.176 1.00 94.94 88 PRO A O 1
ATOM 644 N N . TYR A 1 89 ? -3.129 -9.770 20.452 1.00 94.19 89 TYR A N 1
ATOM 645 C CA . TYR A 1 89 ? -2.602 -9.396 21.770 1.00 94.19 89 TYR A CA 1
ATOM 646 C C . TYR A 1 89 ? -2.440 -7.886 22.003 1.00 94.19 89 TYR A C 1
ATOM 648 O O . TYR A 1 89 ? -1.757 -7.470 22.941 1.00 94.19 89 TYR A O 1
ATOM 656 N N . THR A 1 90 ? -3.101 -7.054 21.195 1.00 93.69 90 THR A N 1
ATOM 657 C CA . THR A 1 90 ? -3.282 -5.626 21.483 1.00 93.69 90 THR A CA 1
ATOM 658 C C . THR A 1 90 ? -4.672 -5.370 22.079 1.00 93.69 90 THR A C 1
ATOM 660 O O . THR A 1 90 ? -5.592 -6.157 21.848 1.00 93.69 90 THR A O 1
ATOM 663 N N . PRO A 1 91 ? -4.890 -4.243 22.783 1.00 90.88 91 PRO A N 1
ATOM 664 C CA . PRO A 1 91 ? -6.226 -3.853 23.246 1.00 90.88 91 PRO A CA 1
ATOM 665 C C . PRO A 1 91 ? -7.266 -3.634 22.132 1.00 90.88 91 PRO A C 1
ATOM 667 O O . PRO A 1 91 ? -8.436 -3.448 22.442 1.00 90.88 91 PRO A O 1
ATOM 670 N N . LEU A 1 92 ? -6.846 -3.617 20.860 1.00 91.69 92 LEU A N 1
ATOM 671 C CA . LEU A 1 92 ? -7.683 -3.362 19.681 1.00 91.69 92 LEU A CA 1
ATOM 672 C C . LEU A 1 92 ? -7.819 -4.600 18.780 1.00 91.69 92 LEU A C 1
ATOM 674 O O . LEU A 1 92 ? -8.215 -4.488 17.617 1.00 91.69 92 LEU A O 1
ATOM 678 N N . GLN A 1 93 ? -7.452 -5.777 19.295 1.00 93.19 93 GLN A N 1
ATOM 679 C CA . GLN A 1 93 ? -7.582 -7.021 18.551 1.00 93.19 93 GLN A CA 1
ATOM 680 C C . GLN A 1 93 ? -9.047 -7.310 18.206 1.00 93.19 93 GLN A C 1
ATOM 682 O O . GLN A 1 93 ? -9.938 -7.127 19.037 1.00 93.19 93 GLN A O 1
ATOM 687 N N . HIS A 1 94 ? -9.288 -7.804 16.998 1.00 92.00 94 HIS A N 1
ATOM 688 C CA . HIS A 1 94 ? -10.621 -8.172 16.524 1.00 92.00 94 HIS A CA 1
ATOM 689 C C . HIS A 1 94 ? -10.538 -9.383 15.579 1.00 92.00 94 HIS A C 1
ATOM 691 O O . HIS A 1 94 ? -9.490 -9.613 14.961 1.00 92.00 94 HIS A O 1
ATOM 697 N N . PRO A 1 95 ? -11.598 -10.208 15.502 1.00 92.75 95 PRO A N 1
ATOM 698 C CA . PRO A 1 95 ? -11.632 -11.359 14.610 1.00 92.75 95 PRO A CA 1
ATOM 699 C C . PRO A 1 95 ? -11.797 -10.920 13.150 1.00 92.75 95 PRO A C 1
ATOM 701 O O . PRO A 1 95 ? -12.471 -9.933 12.865 1.00 92.75 95 PRO A O 1
ATOM 704 N N . ALA A 1 96 ? -11.221 -11.690 12.233 1.00 93.25 96 ALA A N 1
ATOM 705 C CA . ALA A 1 96 ? -11.377 -11.538 10.793 1.00 93.25 96 ALA A CA 1
ATOM 706 C C . ALA A 1 96 ? -11.643 -12.911 10.151 1.00 93.25 96 ALA A C 1
ATOM 708 O O . ALA A 1 96 ? -10.979 -13.891 10.518 1.00 93.25 96 ALA A O 1
ATOM 709 N N . PRO A 1 97 ? -12.629 -13.026 9.241 1.00 93.25 97 PRO A N 1
ATOM 710 C CA . PRO A 1 97 ? -12.897 -14.282 8.552 1.00 93.25 97 PRO A CA 1
ATOM 711 C C . PRO A 1 97 ? -11.747 -14.602 7.594 1.00 93.25 97 PRO A C 1
ATOM 713 O O . PRO A 1 97 ? -11.135 -13.676 7.055 1.00 93.25 97 PRO A O 1
ATOM 716 N N . PRO A 1 98 ? -11.427 -15.887 7.374 1.00 93.00 98 PRO A N 1
ATOM 717 C CA . PRO A 1 98 ? -10.487 -16.249 6.325 1.00 93.00 98 PRO A CA 1
ATOM 718 C C . PRO A 1 98 ? -11.069 -15.854 4.954 1.00 93.00 98 PRO A C 1
ATOM 720 O O . PRO A 1 98 ? -12.294 -15.811 4.807 1.00 93.00 98 PRO A O 1
ATOM 723 N N . PRO A 1 99 ? -10.230 -15.588 3.936 1.00 95.44 99 PRO A N 1
ATOM 724 C CA . PRO A 1 99 ? -10.721 -15.357 2.581 1.00 95.44 99 PRO A CA 1
ATOM 725 C C . PRO A 1 99 ? -11.596 -16.520 2.096 1.00 95.44 99 PRO A C 1
ATOM 727 O O . PRO A 1 99 ? -11.179 -17.675 2.183 1.00 95.44 99 PRO A O 1
ATOM 730 N N . GLU A 1 100 ? -12.787 -16.216 1.572 1.00 94.00 100 GLU A N 1
ATOM 731 C CA . GLU A 1 100 ? -13.739 -17.233 1.095 1.00 94.00 100 GLU A CA 1
ATOM 732 C C . GLU A 1 100 ? -13.220 -17.984 -0.140 1.00 94.00 100 GLU A C 1
ATOM 734 O O . GLU A 1 100 ? -13.412 -19.193 -0.271 1.00 94.00 100 GLU A O 1
ATOM 739 N N . GLU A 1 101 ? -12.523 -17.271 -1.027 1.00 95.00 101 GLU A N 1
ATOM 740 C CA . GLU A 1 101 ? -11.969 -17.807 -2.266 1.00 95.00 101 GLU A CA 1
ATOM 741 C C . GLU A 1 101 ? -10.466 -17.530 -2.354 1.00 95.00 101 GLU A C 1
ATOM 743 O O . GLU A 1 101 ? -9.992 -16.425 -2.083 1.00 95.00 101 GLU A O 1
ATOM 748 N N . LEU A 1 102 ? -9.709 -18.546 -2.769 1.00 97.44 102 LEU A N 1
ATOM 749 C CA . LEU A 1 102 ? -8.274 -18.460 -3.017 1.00 97.44 102 LEU A CA 1
ATOM 750 C C . LEU A 1 102 ? -7.966 -19.078 -4.379 1.00 97.44 102 LEU A C 1
ATOM 752 O O . LEU A 1 102 ? -8.365 -20.209 -4.665 1.00 97.44 102 LEU A O 1
ATOM 756 N N . ALA A 1 103 ? -7.194 -18.371 -5.203 1.00 97.69 103 ALA A N 1
ATOM 757 C CA . ALA A 1 103 ? -6.589 -18.977 -6.379 1.00 97.69 103 ALA A CA 1
ATOM 758 C C . ALA A 1 103 ? -5.631 -20.112 -5.967 1.00 97.69 103 ALA A C 1
ATOM 760 O O . ALA A 1 103 ? -4.994 -20.064 -4.916 1.00 97.69 103 ALA A O 1
ATOM 761 N N . GLY A 1 104 ? -5.475 -21.126 -6.823 1.00 97.06 104 GLY A N 1
ATOM 762 C CA . GLY A 1 104 ? -4.517 -22.212 -6.572 1.00 97.06 104 GLY A CA 1
ATOM 763 C C . GLY A 1 104 ? -3.048 -21.803 -6.765 1.00 97.06 104 GLY A C 1
ATOM 764 O O . GLY A 1 104 ? -2.148 -22.447 -6.233 1.00 97.06 104 GLY A O 1
ATOM 765 N N . SER A 1 105 ? -2.792 -20.755 -7.554 1.00 98.00 105 SER A N 1
ATOM 766 C CA . SER A 1 105 ? -1.462 -20.180 -7.803 1.00 98.00 105 SER A CA 1
ATOM 767 C C . SER A 1 105 ? -1.595 -18.791 -8.441 1.00 98.00 105 SER A C 1
ATOM 769 O O . SER A 1 105 ? -2.691 -18.411 -8.844 1.00 98.00 105 SER A O 1
ATOM 771 N N . LEU A 1 106 ? -0.481 -18.074 -8.607 1.00 98.38 106 LEU A N 1
ATOM 772 C CA . LEU A 1 106 ? -0.413 -16.817 -9.368 1.00 98.38 106 LEU A CA 1
ATOM 773 C C . LEU A 1 106 ? 0.017 -17.010 -10.834 1.00 98.38 106 LEU A C 1
ATOM 775 O O . LEU A 1 106 ? 0.320 -16.038 -11.525 1.00 98.38 106 LEU A O 1
ATOM 779 N N . ARG A 1 107 ? 0.083 -18.254 -11.333 1.00 97.25 107 ARG A N 1
ATOM 780 C CA . ARG A 1 107 ? 0.478 -18.517 -12.725 1.00 97.25 107 ARG A CA 1
ATOM 781 C C . ARG A 1 107 ? -0.515 -17.864 -13.685 1.00 97.25 107 ARG A C 1
ATOM 783 O O . ARG A 1 107 ? -1.699 -18.178 -13.655 1.00 97.25 107 ARG A O 1
ATOM 790 N N . GLY A 1 108 ? -0.010 -16.998 -14.562 1.00 95.12 108 GLY A N 1
ATOM 791 C CA . GLY A 1 108 ? -0.822 -16.294 -15.557 1.00 95.12 108 GLY A CA 1
ATOM 792 C C . GLY A 1 108 ? -1.582 -15.075 -15.028 1.00 95.12 108 GLY A C 1
ATOM 793 O O . GLY A 1 108 ? -2.242 -14.418 -15.825 1.00 95.12 108 GLY A O 1
ATOM 794 N N . VAL A 1 109 ? -1.465 -14.741 -13.736 1.00 97.94 109 VAL A N 1
ATOM 795 C CA . VAL A 1 109 ? -2.031 -13.512 -13.163 1.00 97.94 109 VAL A CA 1
ATOM 796 C C . VAL A 1 109 ? -0.922 -12.461 -13.057 1.00 97.94 109 VAL A C 1
ATOM 798 O O . VAL A 1 109 ? 0.039 -12.668 -12.311 1.00 97.94 109 VAL A O 1
ATOM 801 N N . PRO A 1 110 ? -1.006 -11.338 -13.794 1.00 98.50 110 PRO A N 1
ATOM 802 C CA . PRO A 1 110 ? -0.062 -10.233 -13.675 1.00 98.50 110 PRO A CA 1
ATOM 803 C C . PRO A 1 110 ? 0.007 -9.678 -12.247 1.00 98.50 110 PRO A C 1
ATOM 805 O O . PRO A 1 110 ? -1.022 -9.403 -11.626 1.00 98.50 110 PRO A O 1
ATOM 808 N N . VAL A 1 111 ? 1.229 -9.465 -11.747 1.00 98.81 111 VAL A N 1
ATOM 809 C CA . VAL A 1 111 ? 1.477 -8.873 -10.425 1.00 98.81 111 VAL A CA 1
ATOM 810 C C . VAL A 1 111 ? 2.450 -7.704 -10.546 1.00 98.81 111 VAL A C 1
ATOM 812 O O . VAL A 1 111 ? 3.583 -7.888 -10.996 1.00 98.81 111 VAL A O 1
ATOM 815 N N . ALA A 1 112 ? 2.045 -6.519 -10.088 1.00 98.88 112 ALA A N 1
ATOM 816 C CA . ALA A 1 112 ? 2.929 -5.363 -9.951 1.00 98.88 112 ALA A CA 1
ATOM 817 C C . ALA A 1 112 ? 3.055 -4.937 -8.479 1.00 98.88 112 ALA A C 1
ATOM 819 O O . ALA A 1 112 ? 2.068 -4.777 -7.764 1.00 98.88 112 ALA A O 1
ATOM 820 N N . VAL A 1 113 ? 4.288 -4.748 -8.018 1.00 98.88 113 VAL A N 1
ATOM 821 C CA . VAL A 1 113 ? 4.636 -4.426 -6.633 1.00 98.88 113 VAL A CA 1
ATOM 822 C C . VAL A 1 113 ? 5.028 -2.956 -6.521 1.00 98.88 113 VAL A C 1
ATOM 824 O O . VAL A 1 113 ? 5.953 -2.481 -7.183 1.00 98.88 113 VAL A O 1
ATOM 827 N N . LEU A 1 114 ? 4.329 -2.243 -5.645 1.00 98.69 114 LEU A N 1
ATOM 828 C CA . LEU A 1 114 ? 4.381 -0.804 -5.441 1.00 98.69 114 LEU A CA 1
ATOM 829 C C . LEU A 1 114 ? 4.971 -0.507 -4.049 1.00 98.69 114 LEU A C 1
ATOM 831 O O . LEU A 1 114 ? 4.262 -0.576 -3.043 1.00 98.69 114 LEU A O 1
ATOM 835 N N . PRO A 1 115 ? 6.261 -0.137 -3.940 1.00 97.38 115 PRO A N 1
ATOM 836 C CA . PRO A 1 115 ? 6.899 0.117 -2.645 1.00 97.38 115 PRO A CA 1
ATOM 837 C C . PRO A 1 115 ? 6.399 1.395 -1.950 1.00 97.38 115 PRO A C 1
ATOM 839 O O . PRO A 1 115 ? 6.818 1.682 -0.828 1.00 97.38 115 PRO A O 1
ATOM 842 N N . LEU A 1 116 ? 5.558 2.192 -2.616 1.00 97.00 116 LEU A N 1
ATOM 843 C CA . LEU A 1 116 ? 5.021 3.460 -2.131 1.00 97.00 116 LEU A CA 1
ATOM 844 C C . LEU A 1 116 ? 3.532 3.567 -2.445 1.00 97.00 116 LEU A C 1
ATOM 846 O O . LEU A 1 116 ? 3.102 3.238 -3.547 1.00 97.00 116 LEU A O 1
ATOM 850 N N . HIS A 1 117 ? 2.769 4.136 -1.514 1.00 97.38 117 HIS A N 1
ATOM 851 C CA . HIS A 1 117 ? 1.338 4.368 -1.707 1.00 97.38 117 HIS A CA 1
ATOM 852 C C . HIS A 1 117 ? 1.032 5.328 -2.869 1.00 97.38 117 HIS A C 1
ATOM 854 O O . HIS A 1 117 ? 0.069 5.133 -3.601 1.00 97.38 117 HIS A O 1
ATOM 860 N N . SER A 1 118 ? 1.881 6.337 -3.092 1.00 97.12 118 SER A N 1
ATOM 861 C CA . SER A 1 118 ? 1.711 7.309 -4.182 1.00 97.12 118 SER A CA 1
ATOM 862 C C . SER A 1 118 ? 1.900 6.717 -5.585 1.00 97.12 118 SER A C 1
ATOM 864 O O . SER A 1 118 ? 1.564 7.374 -6.566 1.00 97.12 118 SER A O 1
ATOM 866 N N . HIS A 1 119 ? 2.375 5.473 -5.703 1.00 98.50 119 HIS A N 1
ATOM 867 C CA . HIS A 1 119 ? 2.388 4.738 -6.971 1.00 98.50 119 HIS A CA 1
ATOM 868 C C . HIS A 1 119 ? 1.024 4.110 -7.313 1.00 98.50 119 HIS A C 1
ATOM 870 O O . HIS A 1 119 ? 0.833 3.671 -8.443 1.00 98.50 119 HIS A O 1
ATOM 876 N N . LEU A 1 120 ? 0.072 4.044 -6.374 1.00 98.62 120 LEU A N 1
ATOM 877 C CA . LEU A 1 120 ? -1.198 3.344 -6.591 1.00 98.62 120 LEU A CA 1
ATOM 878 C C . LEU A 1 120 ? -2.057 4.009 -7.677 1.00 98.62 120 LEU A C 1
ATOM 880 O O . LEU A 1 120 ? -2.522 3.327 -8.583 1.00 98.62 120 LEU A O 1
ATOM 884 N N . ALA A 1 121 ? -2.220 5.334 -7.623 1.00 98.50 121 ALA A N 1
ATOM 885 C CA . ALA A 1 121 ? -3.006 6.077 -8.610 1.00 98.50 121 ALA A CA 1
ATOM 886 C C . ALA A 1 121 ? -2.483 5.904 -10.052 1.00 98.50 121 ALA A C 1
ATOM 888 O O . ALA A 1 121 ? -3.253 5.443 -10.897 1.00 98.50 121 ALA A O 1
ATOM 889 N N . PRO A 1 122 ? -1.196 6.187 -10.363 1.00 98.69 122 PRO A N 1
ATOM 890 C CA . PRO A 1 122 ? -0.681 5.983 -11.717 1.00 98.69 122 PRO A CA 1
ATOM 891 C C . PRO A 1 122 ? -0.734 4.516 -12.162 1.00 98.69 122 PRO A C 1
ATOM 893 O O . PRO A 1 122 ? -0.982 4.264 -13.337 1.00 98.69 122 PRO A O 1
ATOM 896 N N . ALA A 1 123 ? -0.569 3.549 -11.251 1.00 98.88 123 ALA A N 1
ATOM 897 C CA . ALA A 1 123 ? -0.705 2.128 -11.575 1.00 98.88 123 ALA A CA 1
ATOM 898 C C . ALA A 1 123 ? -2.145 1.753 -11.979 1.00 98.88 123 ALA A C 1
ATOM 900 O O . ALA A 1 123 ? -2.345 1.143 -13.031 1.00 98.88 123 ALA A O 1
ATOM 901 N N . CYS A 1 124 ? -3.156 2.154 -11.201 1.00 98.81 124 CYS A N 1
ATOM 902 C CA . CYS A 1 124 ? -4.562 1.914 -11.546 1.00 98.81 124 CYS A CA 1
ATOM 903 C C . CYS A 1 124 ? -4.954 2.611 -12.859 1.00 98.81 124 CYS A C 1
ATOM 905 O O . CYS A 1 124 ? -5.582 1.994 -13.720 1.00 98.81 124 CYS A O 1
ATOM 907 N N . CYS A 1 125 ? -4.534 3.865 -13.061 1.00 98.75 125 CYS A N 1
ATOM 908 C CA . CYS A 1 125 ? -4.783 4.579 -14.315 1.00 98.75 125 CYS A CA 1
ATOM 909 C C . CYS A 1 125 ? -4.104 3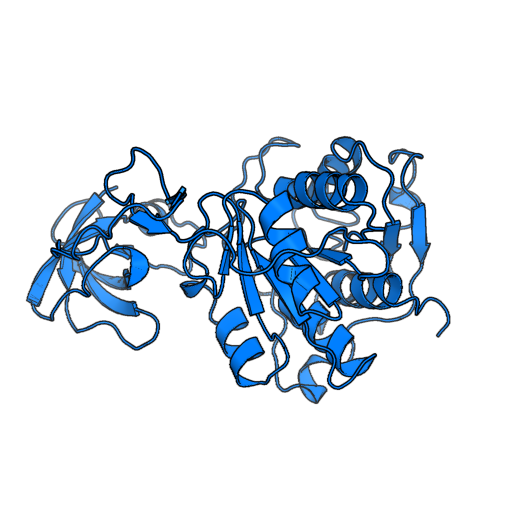.902 -15.513 1.00 98.75 125 CYS A C 1
ATOM 911 O O . CYS A 1 125 ? -4.699 3.813 -16.585 1.00 98.75 125 CYS A O 1
ATOM 913 N N . ALA A 1 126 ? -2.873 3.406 -15.348 1.00 98.75 126 ALA A N 1
ATOM 914 C CA . ALA A 1 126 ? -2.166 2.668 -16.391 1.00 98.75 126 ALA A CA 1
ATOM 915 C C . ALA A 1 126 ? -2.901 1.372 -16.756 1.00 98.75 126 ALA A C 1
ATOM 917 O O . ALA A 1 126 ? -3.093 1.091 -17.939 1.00 98.75 126 ALA A O 1
ATOM 918 N N . ALA A 1 127 ? -3.376 0.623 -15.756 1.00 98.69 127 ALA A N 1
ATOM 919 C CA . ALA A 1 127 ? -4.160 -0.589 -15.970 1.00 98.69 127 ALA A CA 1
ATOM 920 C C . ALA A 1 127 ? -5.437 -0.287 -16.767 1.00 98.69 127 ALA A C 1
ATOM 922 O O . ALA A 1 127 ? -5.674 -0.901 -17.804 1.00 98.69 127 ALA A O 1
ATOM 923 N N . ALA A 1 128 ? -6.204 0.725 -16.354 1.00 98.56 128 ALA A N 1
ATOM 924 C CA . ALA A 1 128 ? -7.422 1.131 -17.049 1.00 98.56 128 ALA A CA 1
ATOM 925 C C . ALA A 1 128 ? -7.160 1.696 -18.457 1.00 98.56 128 ALA A C 1
ATOM 927 O O . ALA A 1 128 ? -7.997 1.554 -19.348 1.00 98.56 128 ALA A O 1
ATOM 928 N N . ALA A 1 129 ? -6.005 2.329 -18.683 1.00 98.38 129 ALA A N 1
ATOM 929 C CA . ALA A 1 129 ? -5.610 2.834 -19.993 1.00 98.38 129 ALA A CA 1
ATOM 930 C C . ALA A 1 129 ? -5.260 1.709 -20.978 1.00 98.38 129 ALA A C 1
ATOM 932 O O . ALA A 1 129 ? -5.663 1.790 -22.139 1.00 98.38 129 ALA A O 1
ATOM 933 N N . LEU A 1 130 ? -4.517 0.698 -20.516 1.00 98.12 130 LEU A N 1
ATOM 934 C CA . LEU A 1 130 ? -3.989 -0.407 -21.327 1.00 98.12 130 LEU A CA 1
ATOM 935 C C . LEU A 1 130 ? -4.970 -1.574 -21.471 1.00 98.12 130 LEU A C 1
ATOM 937 O O . LEU A 1 130 ? -4.951 -2.287 -22.477 1.00 98.12 130 LEU A O 1
ATOM 941 N N . ARG A 1 131 ? -5.805 -1.793 -20.455 1.00 97.94 131 ARG A N 1
ATOM 942 C CA . ARG A 1 131 ? -6.795 -2.870 -20.376 1.00 97.94 131 ARG A CA 1
ATOM 943 C C . ARG A 1 131 ? -8.106 -2.354 -19.761 1.00 97.94 131 ARG A C 1
ATOM 945 O O . ARG A 1 131 ? -8.428 -2.675 -18.616 1.00 97.94 131 ARG A O 1
ATOM 952 N N . PRO A 1 132 ? -8.886 -1.545 -20.503 1.00 97.00 132 PRO A N 1
ATOM 953 C CA . PRO A 1 132 ? -10.181 -1.072 -20.026 1.00 97.00 132 PRO A CA 1
ATOM 954 C C . PRO A 1 132 ? -11.084 -2.234 -19.583 1.00 97.00 132 PRO A C 1
ATOM 956 O O . PRO A 1 132 ? -11.225 -3.223 -20.301 1.00 97.00 132 PRO A O 1
ATOM 959 N N . GLY A 1 133 ? -11.704 -2.104 -18.409 1.00 95.56 133 GLY A N 1
ATOM 960 C CA . GLY A 1 133 ? -12.632 -3.098 -17.858 1.00 95.56 133 GLY A CA 1
ATOM 961 C C . GLY A 1 133 ? -11.989 -4.256 -17.088 1.00 95.56 133 GLY A C 1
ATOM 962 O O . GLY A 1 133 ? -12.725 -5.069 -16.534 1.00 95.56 133 GLY A O 1
ATOM 963 N N . TRP A 1 134 ? -10.656 -4.339 -17.015 1.00 98.06 134 TRP A N 1
ATOM 964 C CA . TRP A 1 134 ? -9.987 -5.321 -16.158 1.00 98.06 134 TRP A CA 1
ATOM 965 C C . TRP A 1 134 ? -10.214 -5.023 -14.677 1.00 98.06 134 TRP A C 1
ATOM 967 O O . TRP A 1 134 ? -10.155 -3.874 -14.236 1.00 98.06 134 TRP A O 1
ATOM 977 N N . ARG A 1 135 ? -10.428 -6.084 -13.900 1.00 98.56 135 ARG A N 1
ATOM 978 C CA . ARG A 1 135 ? -10.573 -6.023 -12.447 1.00 98.56 135 ARG A CA 1
ATOM 979 C C . ARG A 1 135 ? -9.199 -5.921 -11.807 1.00 98.56 135 ARG A C 1
ATOM 981 O O . ARG A 1 135 ? -8.396 -6.851 -11.887 1.00 98.56 135 ARG A O 1
ATOM 988 N N . VAL A 1 136 ? -8.941 -4.794 -11.157 1.00 98.88 136 VAL A N 1
ATOM 989 C CA . VAL A 1 136 ? -7.689 -4.544 -10.437 1.00 98.88 136 VAL A CA 1
ATOM 990 C C . VAL A 1 136 ? -7.923 -4.806 -8.955 1.00 98.88 136 VAL A C 1
ATOM 992 O O . VAL A 1 136 ? -8.795 -4.181 -8.351 1.00 98.88 136 VAL A O 1
ATOM 995 N N . ALA A 1 137 ? -7.140 -5.700 -8.358 1.00 98.88 137 ALA A N 1
ATOM 996 C CA . ALA A 1 137 ? -7.102 -5.876 -6.909 1.00 98.88 137 ALA A CA 1
ATOM 997 C C . ALA A 1 137 ? -5.847 -5.231 -6.317 1.00 98.88 137 ALA A C 1
ATOM 999 O O . ALA A 1 137 ? -4.782 -5.256 -6.932 1.00 98.88 137 ALA A O 1
ATOM 1000 N N . PHE A 1 138 ? -5.960 -4.686 -5.107 1.00 98.88 138 PHE A N 1
ATOM 1001 C CA . PHE A 1 138 ? -4.832 -4.152 -4.351 1.00 98.88 138 PHE A CA 1
ATOM 1002 C C . PHE A 1 138 ? -4.627 -4.929 -3.054 1.00 98.88 138 PHE A C 1
ATOM 1004 O O . PHE A 1 138 ? -5.449 -4.876 -2.144 1.00 98.88 138 PHE A O 1
ATOM 1011 N N . VAL A 1 139 ? -3.502 -5.628 -2.955 1.00 98.88 139 VAL A N 1
ATOM 1012 C CA . VAL A 1 139 ? -3.017 -6.223 -1.713 1.00 98.88 139 VAL A CA 1
ATOM 1013 C C . VAL A 1 139 ? -2.341 -5.132 -0.888 1.00 98.88 139 VAL A C 1
ATOM 1015 O O . VAL A 1 139 ? -1.235 -4.687 -1.206 1.00 98.88 139 VAL A O 1
ATOM 1018 N N . TRP A 1 140 ? -3.017 -4.711 0.176 1.00 98.75 140 TRP A N 1
ATOM 1019 C CA . TRP A 1 140 ? -2.549 -3.714 1.129 1.00 98.75 140 TRP A CA 1
ATOM 1020 C C . TRP A 1 140 ? -1.696 -4.382 2.212 1.00 98.75 140 TRP A C 1
ATOM 1022 O O . TRP A 1 140 ? -2.183 -5.188 3.005 1.00 98.75 140 TRP A O 1
ATOM 1032 N N . GLN A 1 141 ? -0.415 -4.035 2.257 1.00 98.12 141 GLN A N 1
ATOM 1033 C CA . GLN A 1 141 ? 0.582 -4.619 3.149 1.00 98.12 141 GLN A CA 1
ATOM 1034 C C . GLN A 1 141 ? 1.037 -3.662 4.252 1.00 98.12 141 GLN A C 1
ATOM 1036 O O . GLN A 1 141 ? 0.982 -2.434 4.131 1.00 98.12 141 GLN A O 1
ATOM 1041 N N . GLU A 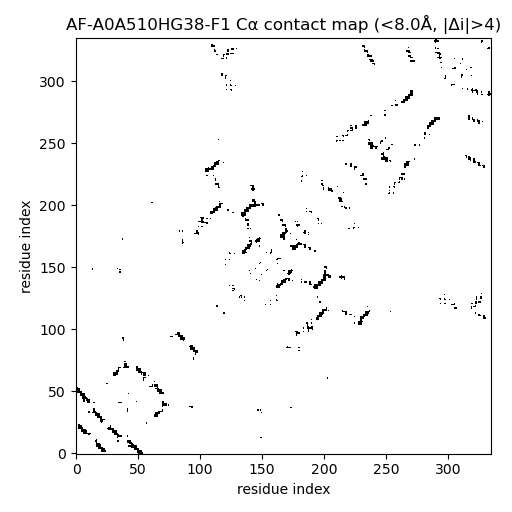1 142 ? 1.584 -4.261 5.310 1.00 95.94 142 GLU A N 1
ATOM 1042 C CA . GLU A 1 142 ? 2.272 -3.556 6.387 1.00 95.94 142 GLU A CA 1
ATOM 1043 C C . GLU A 1 142 ? 3.489 -2.782 5.858 1.00 95.94 142 GLU A C 1
ATOM 1045 O O . GLU A 1 142 ? 4.173 -3.231 4.946 1.00 95.94 142 GLU A O 1
ATOM 1050 N N . GLY A 1 143 ? 3.785 -1.621 6.449 1.00 95.12 143 GLY A N 1
ATOM 1051 C CA . GLY A 1 143 ? 4.898 -0.746 6.042 1.00 95.12 143 GLY A CA 1
ATOM 1052 C C . GLY A 1 143 ? 4.507 0.731 5.913 1.00 95.12 143 GLY A C 1
ATOM 1053 O O . GLY A 1 143 ? 5.360 1.617 5.853 1.00 95.12 143 GLY A O 1
ATOM 1054 N N . GLY A 1 144 ? 3.215 1.022 5.943 1.00 94.69 144 GLY A N 1
ATOM 1055 C CA . GLY A 1 144 ? 2.678 2.352 6.206 1.00 94.69 144 GLY A CA 1
ATOM 1056 C C . GLY A 1 144 ? 1.550 2.243 7.221 1.00 94.69 144 GLY A C 1
ATOM 1057 O O . GLY A 1 144 ? 1.656 1.512 8.207 1.00 94.69 144 GLY A O 1
ATOM 1058 N N . ALA A 1 145 ? 0.451 2.930 6.946 1.00 94.69 145 ALA A N 1
ATOM 1059 C CA . ALA A 1 145 ? -0.790 2.773 7.680 1.00 94.69 145 ALA A CA 1
ATOM 1060 C C . ALA A 1 145 ? -1.323 1.333 7.598 1.00 94.69 145 ALA A C 1
ATOM 1062 O O . ALA A 1 145 ? -1.384 0.733 6.525 1.00 94.69 145 ALA A O 1
ATOM 1063 N N . LEU A 1 146 ? -1.723 0.800 8.753 1.00 96.56 146 LEU A N 1
ATOM 1064 C CA . LEU A 1 146 ? -2.434 -0.473 8.871 1.00 96.56 146 LEU A CA 1
ATOM 1065 C C . LEU A 1 146 ? -3.894 -0.394 8.378 1.00 96.56 146 LEU A C 1
ATOM 1067 O O . LEU A 1 146 ? -4.282 -1.285 7.624 1.00 96.56 146 LEU A O 1
ATOM 1071 N N . PRO A 1 147 ? -4.690 0.631 8.747 1.00 96.19 147 PRO A N 1
ATOM 1072 C CA . PRO A 1 147 ? -6.066 0.749 8.274 1.00 96.19 147 PRO A CA 1
ATOM 1073 C C . PRO A 1 147 ? -6.122 1.221 6.820 1.00 96.19 147 PRO A C 1
ATOM 1075 O O . PRO A 1 147 ? -5.599 2.290 6.486 1.00 96.19 147 PRO A O 1
ATOM 1078 N N . VAL A 1 148 ? -6.826 0.466 5.978 1.00 97.19 148 VAL A N 1
ATOM 1079 C CA . VAL A 1 148 ? -7.128 0.843 4.587 1.00 97.19 148 VAL A CA 1
ATOM 1080 C C . VAL A 1 148 ? -7.932 2.145 4.542 1.00 97.19 148 VAL A C 1
ATOM 1082 O O . VAL A 1 148 ? -7.637 3.017 3.721 1.00 97.19 148 VAL A O 1
ATOM 1085 N N . GLY A 1 149 ? -8.881 2.310 5.473 1.00 94.00 149 GLY A N 1
ATOM 1086 C CA . GLY A 1 149 ? -9.778 3.469 5.564 1.00 94.00 149 GLY A CA 1
ATOM 1087 C C . GLY A 1 149 ? -9.078 4.825 5.709 1.00 94.00 149 GLY A C 1
ATOM 1088 O O . GLY A 1 149 ? -9.680 5.852 5.428 1.00 94.00 149 GLY A O 1
ATOM 1089 N N . LEU A 1 150 ? -7.784 4.861 6.056 1.00 93.44 150 LEU A N 1
ATOM 1090 C CA . LEU A 1 150 ? -7.022 6.114 6.068 1.00 93.44 150 LEU A CA 1
ATOM 1091 C C . LEU A 1 150 ? -6.795 6.690 4.654 1.00 93.44 150 LEU A C 1
ATOM 1093 O O . LEU A 1 150 ? -6.511 7.880 4.505 1.00 93.44 150 LEU A O 1
ATOM 1097 N N . SER A 1 151 ? -6.856 5.867 3.601 1.00 94.38 151 SER A N 1
ATOM 1098 C CA . SER A 1 151 ? -6.583 6.318 2.235 1.00 94.38 151 SER A CA 1
ATOM 1099 C C . SER A 1 151 ? -7.835 6.799 1.509 1.00 94.38 151 SER A C 1
ATOM 1101 O O . SER A 1 151 ? -8.568 6.029 0.888 1.00 94.38 151 SER A O 1
ATOM 1103 N N . VAL A 1 152 ? -7.974 8.124 1.442 1.00 92.75 152 VAL A N 1
ATOM 1104 C CA . VAL A 1 152 ? -8.918 8.796 0.533 1.00 92.75 152 VAL A CA 1
ATOM 1105 C C . VAL A 1 152 ? -8.674 8.395 -0.929 1.00 92.75 152 VAL A C 1
ATOM 1107 O O . VAL A 1 152 ? -9.612 8.323 -1.719 1.00 92.75 152 VAL A O 1
ATOM 1110 N N . LEU A 1 153 ? -7.420 8.116 -1.311 1.00 95.69 153 LEU A N 1
ATOM 1111 C CA . LEU A 1 153 ? -7.086 7.701 -2.674 1.00 95.69 153 LEU A CA 1
ATOM 1112 C C . LEU A 1 153 ? -7.716 6.348 -3.024 1.00 95.69 153 LEU A C 1
ATOM 1114 O O . LEU A 1 153 ? -8.282 6.218 -4.106 1.00 95.69 153 LEU A O 1
ATOM 1118 N N . VAL A 1 154 ? -7.652 5.361 -2.124 1.00 97.12 154 VAL A N 1
ATOM 1119 C CA . VAL A 1 154 ? -8.307 4.062 -2.344 1.00 97.12 154 VAL A CA 1
ATOM 1120 C C . VAL A 1 154 ? -9.802 4.251 -2.548 1.00 97.12 154 VAL A C 1
ATOM 1122 O O . VAL A 1 154 ? -10.339 3.728 -3.521 1.00 97.12 154 VAL A O 1
ATOM 1125 N N . ARG A 1 155 ? -10.461 5.049 -1.700 1.00 94.62 155 ARG A N 1
ATOM 1126 C CA . ARG A 1 155 ? -11.889 5.347 -1.855 1.00 94.62 155 ARG A CA 1
ATOM 1127 C C . ARG A 1 155 ? -12.202 5.949 -3.228 1.00 94.62 155 ARG A C 1
ATOM 1129 O O . ARG A 1 155 ? -13.041 5.408 -3.939 1.00 94.62 155 ARG A O 1
ATOM 1136 N N . LYS A 1 156 ? -11.469 6.985 -3.651 1.00 96.50 156 LYS A N 1
ATOM 1137 C CA . LYS A 1 156 ? -11.644 7.615 -4.975 1.00 96.50 156 LYS A CA 1
ATOM 1138 C C . LYS A 1 156 ? -11.449 6.634 -6.133 1.00 96.50 156 LYS A C 1
ATOM 1140 O O . LYS A 1 156 ? -12.254 6.611 -7.059 1.00 96.50 156 LYS A O 1
ATOM 1145 N N . LEU A 1 157 ? -10.402 5.808 -6.080 1.00 98.19 157 LEU A N 1
ATOM 1146 C CA . LEU A 1 157 ? -10.132 4.803 -7.114 1.00 98.19 157 LEU A CA 1
ATOM 1147 C C . LEU A 1 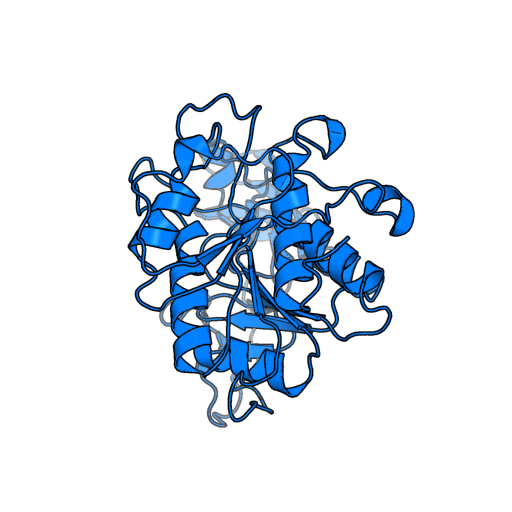157 ? -11.262 3.772 -7.212 1.00 98.19 157 LEU A C 1
ATOM 1149 O O . LEU A 1 157 ? -11.618 3.362 -8.316 1.00 98.19 157 LEU A O 1
ATOM 1153 N N . ARG A 1 158 ? -11.844 3.377 -6.074 1.00 97.38 158 ARG A N 1
ATOM 1154 C CA . ARG A 1 158 ? -13.001 2.475 -6.027 1.00 97.38 158 ARG A CA 1
ATOM 1155 C C . ARG A 1 158 ? -14.270 3.128 -6.566 1.00 97.38 158 ARG A C 1
ATOM 1157 O O . ARG A 1 158 ? -14.938 2.531 -7.402 1.00 97.38 158 ARG A O 1
ATOM 1164 N N . GLU A 1 159 ? -14.576 4.354 -6.142 1.00 96.00 159 GLU A N 1
ATOM 1165 C CA . GLU A 1 159 ? -15.731 5.131 -6.625 1.00 96.00 159 GLU A CA 1
ATOM 1166 C C . GLU A 1 159 ? -15.691 5.330 -8.152 1.00 96.00 159 GLU A C 1
ATOM 1168 O O . GLU A 1 159 ? -16.730 5.322 -8.808 1.00 96.00 159 GLU A O 1
ATOM 1173 N N . GLN A 1 160 ? -14.493 5.451 -8.731 1.00 97.06 160 GLN A N 1
ATOM 1174 C CA . GLN A 1 160 ? -14.278 5.562 -10.179 1.00 97.06 160 GLN A CA 1
ATOM 1175 C C . GLN A 1 160 ? -14.180 4.210 -10.911 1.00 97.06 160 GLN A C 1
ATOM 1177 O O . GLN A 1 160 ? -13.993 4.188 -12.127 1.00 97.06 160 GLN A O 1
ATOM 1182 N N . GLY A 1 161 ? -14.272 3.079 -10.204 1.00 97.44 161 GLY A N 1
ATOM 1183 C CA . GLY A 1 161 ? -14.164 1.740 -10.793 1.00 97.44 161 GLY A CA 1
ATOM 1184 C C . GLY A 1 161 ? -12.761 1.361 -11.287 1.00 97.44 161 GLY A C 1
ATOM 1185 O O . GLY A 1 161 ? -12.618 0.391 -12.025 1.00 97.44 161 GLY A O 1
ATOM 1186 N N . LEU A 1 162 ? -11.723 2.103 -10.888 1.00 98.44 162 LEU A N 1
ATOM 1187 C CA . LEU A 1 162 ? -10.318 1.848 -11.246 1.00 98.44 162 LEU A CA 1
ATOM 1188 C C . LEU A 1 162 ? -9.631 0.854 -10.298 1.00 98.44 162 LEU A C 1
ATOM 1190 O O . LEU A 1 162 ? -8.537 0.368 -10.583 1.00 98.44 162 LEU A O 1
ATOM 1194 N N . LEU A 1 163 ? -10.259 0.574 -9.157 1.00 98.56 163 LEU A N 1
ATOM 1195 C CA . LEU A 1 163 ? -9.831 -0.423 -8.187 1.00 98.56 163 LEU A CA 1
ATOM 1196 C C . LEU A 1 163 ? -11.052 -1.224 -7.732 1.00 98.56 163 LEU A C 1
ATOM 1198 O O . LEU A 1 163 ? -12.012 -0.657 -7.218 1.00 98.56 163 LEU A O 1
ATOM 1202 N N . SER A 1 164 ? -11.028 -2.536 -7.945 1.00 98.31 164 SER A N 1
ATOM 1203 C CA . SER A 1 164 ? -12.188 -3.405 -7.734 1.00 98.31 164 SER A CA 1
ATOM 1204 C C . SER A 1 164 ? -12.257 -3.953 -6.311 1.00 98.31 164 SER A C 1
ATOM 1206 O O . SER A 1 164 ? -13.330 -3.961 -5.715 1.00 98.31 164 SER A O 1
ATOM 1208 N N . VAL A 1 165 ? -11.121 -4.409 -5.774 1.00 98.00 165 VAL A N 1
ATOM 1209 C CA . VAL A 1 165 ? -11.034 -5.091 -4.472 1.00 98.00 165 VAL A CA 1
ATOM 1210 C C . VAL A 1 165 ? -9.762 -4.669 -3.746 1.00 98.00 165 VAL A C 1
ATOM 1212 O O . VAL A 1 165 ? -8.697 -4.571 -4.359 1.00 98.00 165 VAL A O 1
ATOM 1215 N N . VAL A 1 166 ? -9.850 -4.464 -2.435 1.00 98.69 166 VAL A N 1
ATOM 1216 C CA . VAL A 1 166 ? -8.694 -4.299 -1.548 1.00 98.69 166 VAL A CA 1
ATOM 1217 C C . VAL A 1 166 ? -8.601 -5.482 -0.595 1.00 98.69 166 VAL A C 1
ATOM 1219 O O . VAL A 1 166 ? -9.558 -5.798 0.105 1.00 98.69 166 VAL A O 1
ATOM 1222 N N . VAL A 1 167 ? -7.430 -6.113 -0.538 1.00 98.81 167 VAL A N 1
ATOM 1223 C CA . VAL A 1 167 ? -7.146 -7.231 0.367 1.00 98.81 167 VAL A CA 1
ATOM 1224 C C . VAL A 1 167 ? -6.111 -6.792 1.397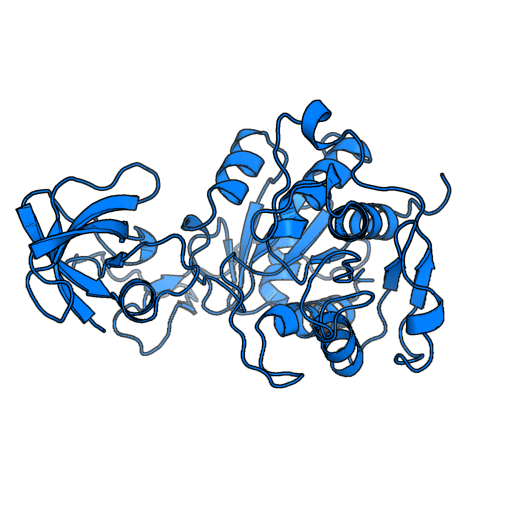 1.00 98.81 167 VAL A C 1
ATOM 1226 O O . VAL A 1 167 ? -4.956 -6.546 1.046 1.00 98.81 167 VAL A O 1
ATOM 1229 N N . SER A 1 168 ? -6.485 -6.694 2.669 1.00 98.62 168 SER A N 1
ATOM 1230 C CA . SER A 1 168 ? -5.571 -6.305 3.750 1.00 98.62 168 SER A CA 1
ATOM 1231 C C . SER A 1 168 ? -4.816 -7.508 4.307 1.00 98.62 168 SER A C 1
ATOM 1233 O O . SER A 1 168 ? -5.392 -8.463 4.831 1.00 98.62 168 SER A O 1
ATOM 1235 N N . ALA A 1 169 ? -3.487 -7.452 4.221 1.00 98.50 169 ALA A N 1
ATOM 1236 C CA . ALA A 1 169 ? -2.590 -8.530 4.617 1.00 98.50 169 ALA A CA 1
ATOM 1237 C C . ALA A 1 169 ? -2.007 -8.326 6.026 1.00 98.50 169 ALA A C 1
ATOM 1239 O O . ALA A 1 169 ? -1.612 -7.221 6.397 1.00 98.50 169 ALA A O 1
ATOM 1240 N N . GLY A 1 170 ? -1.867 -9.415 6.788 1.00 97.44 170 GLY A N 1
ATOM 1241 C CA . GLY A 1 170 ? -1.232 -9.375 8.109 1.00 97.44 170 GLY A CA 1
ATOM 1242 C C . GLY A 1 170 ? -2.084 -8.595 9.104 1.00 97.44 170 GLY A C 1
ATOM 1243 O O . GLY A 1 170 ? -3.273 -8.877 9.235 1.00 97.44 170 GLY A O 1
ATOM 1244 N N . ASN A 1 171 ? -1.496 -7.605 9.777 1.00 97.50 171 ASN A N 1
ATOM 1245 C CA . ASN A 1 171 ? -2.190 -6.738 10.732 1.00 97.50 171 ASN A CA 1
ATOM 1246 C C . ASN A 1 171 ? -2.839 -5.501 10.103 1.00 97.50 171 ASN A C 1
ATOM 1248 O O . ASN A 1 171 ? -3.444 -4.710 10.825 1.00 97.50 171 ASN A O 1
ATOM 1252 N N . CYS A 1 172 ? -2.718 -5.305 8.788 1.00 98.06 172 CYS A N 1
ATOM 1253 C CA . CYS A 1 172 ? -3.562 -4.341 8.088 1.00 98.06 172 CYS A CA 1
ATOM 1254 C C . CYS A 1 172 ? -5.027 -4.779 8.165 1.00 98.06 172 CYS A C 1
ATOM 1256 O O . CYS A 1 172 ? -5.293 -5.978 8.237 1.00 98.06 172 CYS A O 1
ATOM 1258 N N . PHE A 1 173 ? -5.962 -3.833 8.134 1.00 97.50 173 PHE A N 1
ATOM 1259 C CA . PHE A 1 173 ? -7.394 -4.113 8.286 1.00 97.50 173 PHE A CA 1
ATOM 1260 C C . PHE A 1 173 ? -8.257 -3.071 7.561 1.00 97.50 173 PHE A C 1
ATOM 1262 O O . PHE A 1 173 ? -7.759 -2.009 7.171 1.00 97.50 173 PHE A O 1
ATOM 1269 N N . GLY A 1 174 ? -9.543 -3.375 7.398 1.00 95.81 174 GLY A N 1
ATOM 1270 C CA . GLY A 1 174 ? -10.517 -2.541 6.687 1.00 95.81 174 GLY A CA 1
ATOM 1271 C C . GLY A 1 174 ? -10.496 -2.756 5.171 1.00 95.81 174 GLY A C 1
ATOM 1272 O O . GLY A 1 174 ? -10.905 -1.875 4.415 1.00 95.81 174 GLY A O 1
ATOM 1273 N N . GLY A 1 175 ? -9.951 -3.886 4.709 1.00 97.19 175 GLY A N 1
ATOM 1274 C CA . GLY A 1 175 ? -10.063 -4.316 3.315 1.00 97.19 175 GLY A CA 1
ATOM 1275 C C . GLY A 1 175 ? -11.419 -4.967 3.035 1.00 97.19 175 GLY A C 1
ATOM 1276 O O . GLY A 1 175 ? -12.141 -5.345 3.952 1.00 97.19 175 GLY A O 1
ATOM 1277 N N . ASP A 1 176 ? -11.749 -5.148 1.756 1.00 97.44 176 ASP A N 1
ATOM 1278 C CA . ASP A 1 176 ? -12.917 -5.945 1.350 1.00 97.44 176 ASP A CA 1
ATOM 1279 C C . ASP A 1 176 ? -12.729 -7.425 1.715 1.00 97.44 176 ASP A C 1
ATOM 1281 O O . ASP A 1 176 ? -13.690 -8.134 2.006 1.00 97.44 176 ASP A O 1
ATOM 1285 N N . VAL A 1 177 ? -11.472 -7.883 1.702 1.00 98.19 177 VAL A N 1
ATOM 1286 C CA . VAL A 1 177 ? -11.062 -9.217 2.144 1.00 98.19 177 VAL A CA 1
ATOM 1287 C C . VAL A 1 177 ? -9.913 -9.085 3.134 1.00 98.19 177 VAL A C 1
ATOM 1289 O O . VAL A 1 177 ? -8.926 -8.389 2.884 1.00 98.19 177 VAL A O 1
ATOM 1292 N N . GLU A 1 178 ? -10.007 -9.813 4.240 1.00 97.88 178 GLU A N 1
ATOM 1293 C CA . GLU A 1 178 ? -8.960 -9.875 5.250 1.00 97.88 178 GLU A CA 1
ATOM 1294 C C . GLU A 1 178 ? -8.114 -11.135 5.067 1.00 97.88 178 GLU A C 1
ATOM 1296 O O . GLU A 1 178 ? -8.624 -12.251 5.045 1.00 97.88 178 GLU A O 1
ATOM 1301 N N . ALA A 1 179 ? -6.793 -10.976 4.977 1.00 98.25 179 ALA A N 1
ATOM 1302 C CA . ALA A 1 179 ? -5.865 -12.092 4.835 1.00 98.25 179 ALA A CA 1
ATOM 1303 C C . ALA A 1 179 ? -4.822 -12.129 5.969 1.00 98.25 179 ALA A C 1
ATOM 1305 O O . ALA A 1 179 ? -4.269 -11.088 6.348 1.00 98.25 179 ALA A O 1
ATOM 1306 N N . PRO A 1 180 ? -4.476 -13.323 6.490 1.00 97.31 180 PRO A N 1
ATOM 1307 C CA . PRO A 1 180 ? -3.547 -13.458 7.615 1.00 97.31 180 PRO A CA 1
ATOM 1308 C C . PRO A 1 180 ? -2.095 -13.127 7.248 1.00 97.31 180 PRO A C 1
ATOM 1310 O O . PRO A 1 180 ? -1.279 -12.850 8.121 1.00 97.31 180 PRO A O 1
ATOM 1313 N N . ASN A 1 181 ? -1.741 -13.168 5.962 1.00 98.06 181 ASN A N 1
ATOM 1314 C CA . ASN A 1 181 ? -0.411 -12.839 5.460 1.00 98.06 181 ASN A CA 1
ATOM 1315 C C . ASN A 1 181 ? -0.464 -12.502 3.960 1.00 98.06 181 ASN A C 1
ATOM 1317 O O . ASN 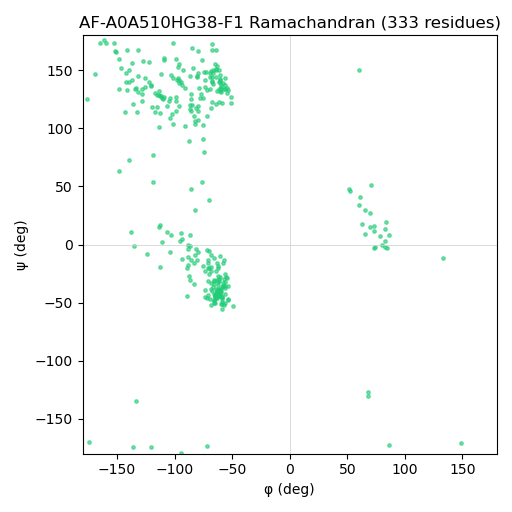A 1 181 ? -1.493 -12.668 3.307 1.00 98.06 181 ASN A O 1
ATOM 1321 N N . VAL A 1 182 ? 0.667 -12.052 3.409 1.00 98.50 182 VAL A N 1
ATOM 1322 C CA . VAL A 1 182 ? 0.780 -11.656 1.996 1.00 98.50 182 VAL A CA 1
ATOM 1323 C C . VAL A 1 182 ? 0.500 -12.799 1.011 1.00 98.50 182 VAL A C 1
ATOM 1325 O O . VAL A 1 182 ? -0.033 -12.543 -0.061 1.00 98.50 182 VAL A O 1
ATOM 1328 N N . TYR A 1 183 ? 0.801 -14.054 1.355 1.00 98.69 183 TYR A N 1
ATOM 1329 C CA . TYR A 1 183 ? 0.574 -15.194 0.459 1.00 98.69 183 TYR A CA 1
ATOM 1330 C C . TYR A 1 183 ? -0.922 -15.437 0.264 1.00 98.69 183 TYR A C 1
ATOM 1332 O O . TYR A 1 183 ? -1.401 -15.462 -0.867 1.00 98.69 183 TYR A O 1
ATOM 1340 N N . ALA A 1 184 ? -1.665 -15.540 1.371 1.00 98.50 184 ALA A N 1
ATOM 1341 C CA . ALA A 1 184 ? -3.120 -15.652 1.334 1.00 98.50 184 ALA A CA 1
ATOM 1342 C C . ALA A 1 184 ? -3.753 -14.428 0.656 1.00 98.50 184 ALA A C 1
ATOM 1344 O O . ALA A 1 184 ? -4.672 -14.582 -0.139 1.00 98.50 184 ALA A O 1
ATOM 1345 N N . ALA A 1 185 ? -3.218 -13.227 0.903 1.00 98.75 185 ALA A N 1
ATOM 1346 C CA . ALA A 1 185 ? -3.729 -12.003 0.298 1.00 98.75 185 ALA A CA 1
ATOM 1347 C C . ALA A 1 185 ? -3.572 -11.982 -1.230 1.00 98.75 185 ALA A C 1
ATOM 1349 O O . ALA A 1 185 ? -4.506 -11.619 -1.940 1.00 98.75 185 ALA A O 1
ATOM 1350 N N . LEU A 1 186 ? -2.408 -12.397 -1.743 1.00 98.88 186 LEU A N 1
ATOM 1351 C CA . LEU A 1 186 ? -2.152 -12.488 -3.181 1.00 98.88 186 LEU A CA 1
ATOM 1352 C C . LEU A 1 186 ? -3.063 -13.523 -3.851 1.00 98.88 186 LEU A C 1
ATOM 1354 O O . LEU A 1 186 ? -3.600 -13.245 -4.918 1.00 98.88 186 LEU A O 1
ATOM 1358 N N . LEU A 1 187 ? -3.265 -14.691 -3.231 1.00 98.81 187 LEU A N 1
ATOM 1359 C CA . LEU A 1 187 ? -4.161 -15.722 -3.766 1.00 98.81 187 LEU A CA 1
ATOM 1360 C C . LEU A 1 187 ? -5.634 -15.302 -3.723 1.00 98.81 187 LEU A C 1
ATOM 1362 O O . LEU A 1 187 ? -6.359 -15.581 -4.675 1.00 98.81 187 LEU A O 1
ATOM 1366 N N . ALA A 1 188 ? -6.063 -14.617 -2.661 1.00 98.62 188 ALA A N 1
ATOM 1367 C CA . ALA A 1 188 ? -7.409 -14.056 -2.565 1.00 98.62 188 ALA A CA 1
ATOM 1368 C C . ALA A 1 188 ? -7.639 -12.988 -3.642 1.00 98.62 188 ALA A C 1
ATOM 1370 O O . ALA A 1 188 ? -8.631 -13.030 -4.362 1.00 98.62 188 ALA A O 1
ATOM 1371 N N . ALA A 1 189 ? -6.681 -12.073 -3.820 1.00 98.56 189 ALA A N 1
ATOM 1372 C CA . ALA A 1 189 ? -6.735 -11.068 -4.877 1.00 98.56 189 ALA A CA 1
ATOM 1373 C C . ALA A 1 189 ? -6.811 -11.717 -6.271 1.00 98.56 189 ALA A C 1
ATOM 1375 O O . ALA A 1 189 ? -7.635 -11.330 -7.094 1.00 98.56 189 ALA A O 1
ATOM 1376 N N . ALA A 1 190 ? -5.992 -12.739 -6.524 1.00 98.50 190 ALA A N 1
ATOM 1377 C CA . ALA A 1 190 ? -5.936 -13.439 -7.804 1.00 98.50 190 ALA A CA 1
ATOM 1378 C C . ALA A 1 190 ? -7.161 -14.321 -8.106 1.00 98.50 190 ALA A C 1
ATOM 1380 O O . ALA A 1 190 ? -7.343 -14.704 -9.258 1.00 98.50 190 ALA A O 1
ATOM 1381 N N . ALA A 1 191 ? -8.005 -14.645 -7.118 1.00 97.62 191 ALA A N 1
ATOM 1382 C CA . ALA A 1 191 ? -9.209 -15.452 -7.339 1.00 97.62 191 ALA A CA 1
ATOM 1383 C C . ALA A 1 191 ? -10.218 -14.751 -8.269 1.00 97.62 191 ALA A C 1
ATOM 1385 O O . ALA A 1 191 ? -10.924 -15.403 -9.037 1.00 97.62 191 ALA A O 1
ATOM 1386 N N . GLY A 1 192 ? -10.246 -13.415 -8.240 1.00 94.19 192 GLY A N 1
ATOM 1387 C CA . GLY A 1 192 ? -11.211 -12.610 -8.986 1.00 94.19 192 GLY A CA 1
ATOM 1388 C C . GLY A 1 192 ? -10.636 -11.367 -9.659 1.00 94.19 192 GLY A C 1
ATOM 1389 O O . GLY A 1 192 ? -11.417 -10.541 -10.118 1.00 94.19 192 GLY A O 1
ATOM 1390 N N . ALA A 1 193 ? -9.318 -11.191 -9.721 1.00 97.81 193 ALA A N 1
ATOM 1391 C CA . ALA A 1 193 ? -8.699 -10.047 -10.386 1.00 97.81 193 ALA A CA 1
ATOM 1392 C C . ALA A 1 193 ? -7.950 -10.457 -11.653 1.00 97.81 193 ALA A C 1
ATOM 1394 O O . ALA A 1 193 ? -7.342 -11.523 -11.718 1.00 97.81 193 ALA A O 1
ATOM 1395 N N . ASP A 1 194 ? -7.952 -9.561 -12.635 1.00 98.62 194 ASP A N 1
ATOM 1396 C CA . ASP A 1 194 ? -7.179 -9.698 -13.871 1.00 98.62 194 ASP A CA 1
ATOM 1397 C C . ASP A 1 194 ? -5.769 -9.091 -13.712 1.00 98.62 194 ASP A C 1
ATOM 1399 O O . ASP A 1 194 ? -4.846 -9.427 -14.449 1.00 98.62 194 ASP A O 1
ATOM 1403 N N . LEU A 1 195 ? -5.586 -8.207 -12.722 1.00 98.88 195 LEU A N 1
ATOM 1404 C CA . LEU A 1 195 ? -4.303 -7.638 -12.305 1.00 98.88 195 LEU A CA 1
ATOM 1405 C C . LEU A 1 195 ? -4.264 -7.507 -10.780 1.00 98.88 195 LEU A C 1
ATOM 1407 O O . LEU A 1 195 ? -5.175 -6.936 -10.175 1.00 98.88 195 LEU A O 1
ATOM 1411 N N . VAL A 1 196 ? -3.166 -7.952 -10.168 1.00 98.94 196 VAL A N 1
ATOM 1412 C CA . VAL A 1 196 ? -2.903 -7.742 -8.741 1.00 98.94 196 VAL A CA 1
ATOM 1413 C C . VAL A 1 196 ? -1.818 -6.685 -8.561 1.00 98.94 196 VAL A C 1
ATOM 1415 O O . VAL A 1 196 ? -0.674 -6.845 -8.984 1.00 98.94 196 VAL A O 1
ATOM 1418 N N . LEU A 1 197 ? -2.171 -5.597 -7.890 1.00 98.94 197 LEU A N 1
ATOM 1419 C CA . LEU A 1 197 ? -1.225 -4.635 -7.345 1.00 98.94 197 LEU A CA 1
ATOM 1420 C C . LEU A 1 197 ? -0.930 -5.023 -5.894 1.00 98.94 197 LEU A C 1
ATOM 1422 O O . LEU A 1 197 ? -1.847 -5.350 -5.150 1.00 98.94 197 LEU A O 1
ATOM 1426 N N . ALA A 1 198 ? 0.323 -4.971 -5.459 1.00 98.88 198 ALA A N 1
ATOM 1427 C CA . ALA A 1 198 ? 0.690 -5.216 -4.064 1.00 98.88 198 ALA A CA 1
ATOM 1428 C C . ALA A 1 198 ? 1.548 -4.070 -3.543 1.00 98.88 198 ALA A C 1
ATOM 1430 O O . ALA A 1 198 ? 2.520 -3.687 -4.187 1.00 98.88 198 ALA A O 1
ATOM 1431 N N . GLY A 1 199 ? 1.208 -3.496 -2.397 1.00 98.50 199 GLY A N 1
ATOM 1432 C CA . GLY A 1 199 ? 1.928 -2.337 -1.884 1.00 98.50 199 GLY A CA 1
ATOM 1433 C C . GLY A 1 199 ? 1.469 -1.923 -0.502 1.00 98.50 199 GLY A C 1
ATOM 1434 O O . GLY A 1 199 ? 0.728 -2.635 0.162 1.00 98.50 199 GLY A O 1
ATOM 1435 N N . ILE A 1 200 ? 1.926 -0.758 -0.058 1.00 98.12 200 ILE A N 1
ATOM 1436 C CA . ILE A 1 200 ? 1.686 -0.270 1.304 1.00 98.12 200 ILE A CA 1
ATOM 1437 C C . ILE A 1 200 ? 0.706 0.905 1.348 1.00 98.12 200 ILE A C 1
ATOM 1439 O O . ILE A 1 200 ? 0.505 1.619 0.359 1.00 98.12 200 ILE A O 1
ATOM 1443 N N . GLY A 1 201 ? 0.138 1.131 2.531 1.00 96.12 201 GLY A N 1
ATOM 1444 C CA . GLY A 1 201 ? -0.620 2.336 2.859 1.00 96.12 201 GLY A CA 1
ATOM 1445 C C . GLY A 1 201 ? 0.221 3.620 2.924 1.00 96.12 201 GLY A C 1
ATOM 1446 O O . GLY A 1 201 ? 1.456 3.571 2.870 1.00 96.12 201 GLY A O 1
ATOM 1447 N N . PRO A 1 202 ? -0.423 4.796 3.067 1.00 93.88 202 PRO A N 1
ATOM 1448 C CA . PRO A 1 202 ? 0.273 6.068 3.255 1.00 93.88 202 PRO A CA 1
ATOM 1449 C C . PRO A 1 202 ? 1.060 6.092 4.576 1.00 93.88 202 PRO A C 1
ATOM 1451 O O . PRO A 1 202 ? 0.879 5.239 5.439 1.00 93.88 202 PRO A O 1
ATOM 1454 N N . GLY A 1 203 ? 1.936 7.086 4.754 1.00 90.31 203 GLY A N 1
ATOM 1455 C CA . GLY A 1 203 ? 2.698 7.235 6.001 1.00 90.31 203 GLY A CA 1
ATOM 1456 C C . GLY A 1 203 ? 3.770 6.159 6.187 1.00 90.31 203 GLY A C 1
ATOM 1457 O O . GLY A 1 203 ? 3.819 5.507 7.225 1.00 90.31 203 GLY A O 1
ATOM 1458 N N . VAL A 1 204 ? 4.617 5.970 5.168 1.00 90.19 204 VAL A N 1
ATOM 1459 C CA . VAL A 1 204 ? 5.689 4.961 5.165 1.00 90.19 204 VAL A CA 1
ATOM 1460 C C . VAL A 1 204 ? 6.535 5.064 6.434 1.00 90.19 204 VAL A C 1
ATOM 1462 O O . VAL A 1 204 ? 7.147 6.104 6.691 1.00 90.19 204 VAL A O 1
ATOM 1465 N N . VAL A 1 205 ? 6.604 3.976 7.202 1.00 89.19 205 VAL A N 1
ATOM 1466 C CA . VAL A 1 205 ? 7.463 3.917 8.390 1.00 89.19 205 VAL A CA 1
ATOM 1467 C C . VAL A 1 205 ? 8.925 3.906 7.959 1.00 89.19 205 VAL A C 1
ATOM 1469 O O . VAL A 1 205 ? 9.273 3.336 6.923 1.00 89.19 205 VAL A O 1
ATOM 1472 N N . GLY A 1 206 ? 9.811 4.542 8.719 1.00 88.06 206 GLY A N 1
ATOM 1473 C CA . GLY A 1 206 ? 11.194 4.658 8.281 1.00 88.06 206 GLY A CA 1
ATOM 1474 C C . GLY A 1 206 ? 12.154 5.167 9.336 1.00 88.06 206 GLY A C 1
ATOM 1475 O O . GLY A 1 206 ? 11.829 6.020 10.155 1.00 88.06 206 GLY A O 1
ATOM 1476 N N . THR A 1 207 ? 13.372 4.657 9.254 1.00 88.56 207 THR A N 1
ATOM 1477 C CA . THR A 1 207 ? 14.557 5.128 9.964 1.00 88.56 207 THR A CA 1
ATOM 1478 C C . THR A 1 207 ? 15.621 5.526 8.937 1.00 88.56 207 THR A C 1
ATOM 1480 O O . THR A 1 207 ? 15.375 5.542 7.731 1.00 88.56 207 THR A O 1
ATOM 1483 N N . GLY A 1 208 ? 16.821 5.879 9.397 1.00 84.00 208 GLY A N 1
ATOM 1484 C CA . GLY A 1 208 ? 17.954 6.127 8.506 1.00 84.00 208 GLY A CA 1
ATOM 1485 C C . GLY A 1 208 ? 18.662 4.866 7.997 1.00 84.00 208 GLY A C 1
ATOM 1486 O O . GLY A 1 208 ? 19.578 5.010 7.192 1.00 84.00 208 GLY A O 1
ATOM 1487 N N . SER A 1 209 ? 18.304 3.667 8.477 1.00 91.06 209 SER A N 1
ATOM 1488 C CA . SER A 1 209 ? 19.008 2.430 8.120 1.00 91.06 209 SER A CA 1
ATOM 1489 C C . SER A 1 209 ? 18.509 1.842 6.791 1.00 91.06 209 SER A C 1
ATOM 1491 O O . SER A 1 209 ? 17.335 2.016 6.459 1.00 91.06 209 SER A O 1
ATOM 1493 N N . PRO A 1 210 ? 19.355 1.100 6.043 1.00 91.62 210 PRO A N 1
ATOM 1494 C CA . PRO A 1 210 ? 18.983 0.575 4.728 1.00 91.62 210 PRO A CA 1
ATOM 1495 C C . PRO A 1 210 ? 17.724 -0.297 4.713 1.00 91.62 210 PRO A C 1
ATOM 1497 O O . PRO A 1 210 ? 16.953 -0.207 3.767 1.00 91.62 210 PRO A O 1
ATOM 1500 N N . TYR A 1 211 ? 17.502 -1.110 5.749 1.00 95.81 211 TYR A N 1
ATOM 1501 C CA . TYR A 1 211 ? 16.361 -2.033 5.838 1.00 95.81 211 TYR A CA 1
ATOM 1502 C C . TYR A 1 211 ? 15.259 -1.554 6.791 1.00 95.81 211 TYR A C 1
ATOM 1504 O O . TYR A 1 211 ? 14.204 -2.173 6.889 1.00 95.81 211 TYR A O 1
ATOM 1512 N N . GLY A 1 212 ? 15.481 -0.460 7.520 1.00 95.56 212 GLY A N 1
ATOM 1513 C CA . GLY A 1 212 ? 14.550 0.039 8.526 1.00 95.56 212 GLY A CA 1
ATOM 1514 C C . GLY A 1 212 ? 13.475 0.939 7.934 1.00 95.56 212 GLY A C 1
ATOM 1515 O O . GLY A 1 212 ? 13.270 2.028 8.464 1.00 95.56 212 GLY A O 1
ATOM 1516 N N . HIS A 1 213 ? 12.832 0.530 6.839 1.00 95.44 213 HIS A N 1
ATOM 1517 C CA . HIS A 1 213 ? 11.736 1.263 6.209 1.00 95.44 213 HIS A CA 1
ATOM 1518 C C . HIS A 1 213 ? 10.616 0.334 5.733 1.00 95.44 213 HIS A C 1
ATOM 1520 O O . HIS A 1 213 ? 10.846 -0.792 5.303 1.00 95.44 213 HIS A O 1
ATOM 1526 N N . GLY A 1 214 ? 9.385 0.834 5.719 1.00 96.31 214 GLY A N 1
ATOM 1527 C CA . GLY A 1 214 ? 8.208 0.043 5.375 1.00 96.31 214 GLY A CA 1
ATOM 1528 C C . GLY A 1 214 ? 8.103 -0.348 3.905 1.00 96.31 214 GLY A C 1
ATOM 1529 O O . GLY A 1 214 ? 7.491 -1.357 3.582 1.00 96.31 214 GLY A O 1
ATOM 1530 N N . GLY A 1 215 ? 8.799 0.362 3.009 1.00 96.56 215 GLY A N 1
ATOM 1531 C CA . GLY A 1 215 ? 8.948 -0.067 1.610 1.00 96.56 215 GLY A CA 1
ATOM 1532 C C . GLY A 1 215 ? 9.565 -1.469 1.439 1.00 96.56 215 GLY A C 1
ATOM 1533 O O . GLY A 1 215 ? 9.461 -2.036 0.357 1.00 96.56 215 GLY A O 1
ATOM 1534 N N . MET A 1 216 ? 10.160 -2.057 2.490 1.00 98.06 216 MET A N 1
ATOM 1535 C CA . MET A 1 216 ? 10.635 -3.448 2.486 1.00 98.06 216 MET A CA 1
ATOM 1536 C C . MET A 1 216 ? 9.515 -4.476 2.284 1.00 98.06 216 MET A C 1
ATOM 1538 O O . MET A 1 216 ? 9.796 -5.593 1.853 1.00 98.06 216 MET A O 1
ATOM 1542 N N . ALA A 1 217 ? 8.251 -4.100 2.504 1.00 98.19 217 ALA A N 1
ATOM 1543 C CA . ALA A 1 217 ? 7.093 -4.928 2.171 1.00 98.19 217 ALA A CA 1
ATOM 1544 C C . ALA A 1 217 ? 7.084 -5.383 0.704 1.00 98.19 217 ALA A C 1
ATOM 1546 O O . ALA A 1 217 ? 6.617 -6.482 0.402 1.00 98.19 217 ALA A O 1
ATOM 1547 N N . ALA A 1 218 ? 7.682 -4.585 -0.190 1.00 98.50 218 ALA A N 1
ATOM 1548 C CA . ALA A 1 218 ? 7.865 -4.954 -1.584 1.00 98.50 218 ALA A CA 1
ATOM 1549 C C . ALA A 1 218 ? 8.721 -6.221 -1.740 1.00 98.50 218 ALA A C 1
ATOM 1551 O O . ALA A 1 218 ? 8.350 -7.102 -2.505 1.00 98.50 218 ALA A O 1
ATOM 1552 N N . ALA A 1 219 ? 9.813 -6.379 -0.983 1.00 98.50 219 ALA A N 1
ATOM 1553 C CA . ALA A 1 219 ? 10.630 -7.596 -1.046 1.00 98.50 219 ALA A CA 1
ATOM 1554 C C . ALA A 1 219 ? 9.834 -8.833 -0.595 1.00 98.50 219 ALA A C 1
ATOM 1556 O O . ALA A 1 219 ? 9.915 -9.889 -1.222 1.00 98.50 219 ALA A O 1
ATOM 1557 N N . ALA A 1 220 ? 9.010 -8.689 0.449 1.00 98.31 220 ALA A N 1
ATOM 1558 C CA . ALA A 1 220 ? 8.118 -9.754 0.902 1.00 98.31 220 ALA A CA 1
ATOM 1559 C C . ALA A 1 220 ? 7.075 -10.124 -0.167 1.00 98.31 220 ALA A C 1
ATOM 1561 O O . ALA A 1 220 ? 6.861 -11.308 -0.414 1.00 98.31 220 ALA A O 1
ATOM 1562 N N . ALA A 1 221 ? 6.479 -9.135 -0.842 1.00 98.69 221 ALA A N 1
ATOM 1563 C CA . ALA A 1 221 ? 5.525 -9.361 -1.928 1.00 98.69 221 ALA A CA 1
ATOM 1564 C C . ALA A 1 221 ? 6.161 -10.042 -3.141 1.00 98.69 221 ALA A C 1
ATOM 1566 O O . ALA A 1 221 ? 5.583 -10.981 -3.679 1.00 98.69 221 ALA A O 1
ATOM 1567 N N . LEU A 1 222 ? 7.360 -9.608 -3.544 1.00 98.81 222 LEU A N 1
ATOM 1568 C CA . LEU A 1 222 ? 8.112 -10.216 -4.644 1.00 98.81 222 LEU A CA 1
ATOM 1569 C C . LEU A 1 222 ? 8.409 -11.691 -4.349 1.00 98.81 222 LEU A C 1
ATOM 1571 O O . LEU A 1 222 ? 8.089 -12.562 -5.154 1.00 98.81 222 LEU A O 1
ATOM 1575 N N . ASN A 1 223 ? 8.960 -11.980 -3.166 1.00 98.69 223 ASN A N 1
ATOM 1576 C CA . ASN A 1 223 ? 9.269 -13.348 -2.754 1.00 98.69 223 ASN A CA 1
ATOM 1577 C C . ASN A 1 223 ? 8.003 -14.216 -2.676 1.00 98.69 223 ASN A C 1
ATOM 1579 O O . ASN A 1 223 ? 8.005 -15.343 -3.172 1.00 98.69 223 ASN A O 1
ATOM 1583 N N . ALA A 1 224 ? 6.919 -13.687 -2.100 1.00 98.69 224 ALA A N 1
ATOM 1584 C CA . ALA A 1 224 ? 5.653 -14.402 -1.988 1.00 98.69 224 ALA A CA 1
ATOM 1585 C C . ALA A 1 224 ? 5.026 -14.685 -3.356 1.00 98.69 224 ALA A C 1
ATOM 1587 O O . ALA A 1 224 ? 4.606 -15.811 -3.615 1.00 98.69 224 ALA A O 1
ATOM 1588 N N . ALA A 1 225 ? 5.018 -13.700 -4.255 1.00 98.75 225 ALA A N 1
ATOM 1589 C CA . ALA A 1 225 ? 4.462 -13.870 -5.587 1.00 98.75 225 ALA A CA 1
ATOM 1590 C C . ALA A 1 225 ? 5.223 -14.935 -6.391 1.00 98.75 225 ALA A C 1
ATOM 1592 O O . ALA A 1 225 ? 4.597 -15.821 -6.975 1.00 98.75 225 ALA A O 1
ATOM 1593 N N . CYS A 1 226 ? 6.560 -14.920 -6.350 1.00 98.44 226 CYS A N 1
ATOM 1594 C CA . CYS A 1 226 ? 7.376 -15.956 -6.986 1.00 98.44 226 CYS A CA 1
ATOM 1595 C C . CYS A 1 226 ? 7.140 -17.344 -6.370 1.00 98.44 226 CYS A C 1
ATOM 1597 O O . CYS A 1 226 ? 7.015 -18.325 -7.100 1.00 98.44 226 CYS A O 1
ATOM 1599 N N . ALA A 1 227 ? 7.038 -17.443 -5.039 1.00 98.56 227 ALA A N 1
ATOM 1600 C CA . ALA A 1 227 ? 6.756 -18.709 -4.354 1.00 98.56 227 ALA A CA 1
ATOM 1601 C C . ALA A 1 227 ? 5.393 -19.306 -4.751 1.00 98.56 227 ALA A C 1
ATOM 1603 O O . ALA A 1 227 ? 5.240 -20.525 -4.791 1.00 98.56 227 ALA A O 1
ATOM 1604 N N . LEU A 1 228 ? 4.426 -18.454 -5.098 1.00 98.69 228 LEU A N 1
ATOM 1605 C CA . LEU A 1 228 ? 3.105 -18.838 -5.600 1.00 98.69 228 LEU A CA 1
ATOM 1606 C C . LEU A 1 228 ? 3.068 -19.046 -7.127 1.00 98.69 228 LEU A C 1
ATOM 1608 O O . LEU A 1 228 ? 1.995 -19.245 -7.697 1.00 98.69 228 LEU A O 1
ATOM 1612 N N . GLY A 1 229 ? 4.222 -19.022 -7.802 1.00 98.31 229 GLY A N 1
ATOM 1613 C CA . GLY A 1 229 ? 4.355 -19.284 -9.238 1.00 98.31 229 GLY A CA 1
ATOM 1614 C C . GLY A 1 229 ? 4.057 -18.093 -10.151 1.00 98.31 229 GLY A C 1
ATOM 1615 O O . GLY A 1 229 ? 3.875 -18.303 -11.349 1.00 98.31 229 GLY A O 1
ATOM 1616 N N . GLY A 1 230 ? 3.982 -16.878 -9.606 1.00 98.06 230 GLY A N 1
ATOM 1617 C CA . GLY A 1 230 ? 3.830 -15.642 -10.374 1.00 98.06 230 GLY A CA 1
ATOM 1618 C C . GLY A 1 230 ? 5.162 -15.079 -10.882 1.00 98.06 230 GLY A C 1
ATOM 1619 O O . GLY A 1 230 ? 6.240 -15.486 -10.447 1.00 98.06 230 GLY A O 1
ATOM 1620 N N . GLU A 1 231 ? 5.074 -14.092 -11.774 1.00 97.88 231 GLU A N 1
ATOM 1621 C CA . GLU A 1 231 ? 6.218 -13.352 -12.328 1.00 97.88 231 GLU A CA 1
ATOM 1622 C C . GLU A 1 231 ? 6.102 -11.858 -11.978 1.00 97.88 231 GLU A C 1
ATOM 1624 O O . GLU A 1 231 ? 5.675 -11.050 -12.808 1.00 97.88 231 GLU A O 1
ATOM 1629 N N . PRO A 1 232 ? 6.423 -11.462 -10.735 1.00 98.50 232 PRO A N 1
ATOM 1630 C CA . PRO A 1 232 ? 6.117 -10.126 -10.262 1.00 98.50 232 PRO A CA 1
ATOM 1631 C C . PRO A 1 232 ? 7.046 -9.064 -10.858 1.00 98.50 232 PRO A C 1
ATOM 1633 O O . PRO A 1 232 ? 8.243 -9.285 -11.096 1.00 98.50 232 PRO A O 1
ATOM 1636 N N . VAL A 1 233 ? 6.482 -7.871 -11.033 1.00 98.88 233 VAL A N 1
ATOM 1637 C CA . VAL A 1 233 ? 7.182 -6.679 -11.507 1.00 98.88 233 VAL A CA 1
ATOM 1638 C C . VAL A 1 233 ? 7.292 -5.647 -10.391 1.00 98.88 233 VAL A C 1
ATOM 1640 O O . VAL A 1 233 ? 6.287 -5.229 -9.832 1.00 98.88 233 VAL A O 1
ATOM 1643 N N . LEU A 1 234 ? 8.497 -5.175 -10.090 1.00 98.88 234 LEU A N 1
ATOM 1644 C CA . LEU A 1 234 ? 8.725 -4.065 -9.168 1.00 98.88 234 LEU A CA 1
ATOM 1645 C C . LEU A 1 234 ? 8.610 -2.716 -9.894 1.00 98.88 234 LEU A C 1
ATOM 1647 O O . LEU A 1 234 ? 9.307 -2.490 -10.885 1.00 98.88 234 LEU A O 1
ATOM 1651 N N . ALA A 1 235 ? 7.819 -1.798 -9.333 1.00 98.69 235 ALA A N 1
ATOM 1652 C CA . ALA A 1 235 ? 7.896 -0.365 -9.619 1.00 98.69 235 ALA A CA 1
ATOM 1653 C C . ALA A 1 235 ? 9.021 0.266 -8.776 1.00 98.69 235 ALA A C 1
ATOM 1655 O O . ALA A 1 235 ? 8.841 0.450 -7.566 1.00 98.69 235 ALA A O 1
ATOM 1656 N N . PRO A 1 236 ? 10.198 0.581 -9.345 1.00 98.25 236 PRO A N 1
ATOM 1657 C CA . PRO A 1 236 ? 11.278 1.177 -8.574 1.00 98.25 236 PRO A CA 1
ATOM 1658 C C . PRO A 1 236 ? 10.898 2.585 -8.103 1.00 98.25 236 PRO A C 1
ATOM 1660 O O . PRO A 1 236 ? 10.203 3.333 -8.782 1.00 98.25 236 PRO A O 1
ATOM 1663 N N . ARG A 1 237 ? 11.399 2.983 -6.935 1.00 97.06 237 ARG A N 1
ATOM 1664 C CA . ARG A 1 237 ? 11.354 4.368 -6.476 1.00 97.06 237 ARG A CA 1
ATOM 1665 C C . ARG A 1 237 ? 12.514 5.115 -7.124 1.00 97.06 237 ARG A C 1
ATOM 1667 O O . ARG A 1 237 ? 13.663 4.957 -6.702 1.00 97.06 237 ARG A O 1
ATOM 1674 N N . ILE A 1 238 ? 12.191 5.954 -8.096 1.00 97.19 238 ILE A N 1
ATOM 1675 C CA . ILE A 1 238 ? 13.141 6.830 -8.785 1.00 97.19 238 ILE A CA 1
ATOM 1676 C C . ILE A 1 238 ? 12.680 8.270 -8.585 1.00 97.19 238 ILE A C 1
ATOM 1678 O O . ILE A 1 238 ? 11.485 8.538 -8.635 1.00 97.19 238 ILE A O 1
ATOM 1682 N N . SER A 1 239 ? 13.600 9.188 -8.310 1.00 96.50 239 SER A N 1
ATOM 1683 C CA . SER A 1 239 ? 13.282 10.618 -8.246 1.00 96.50 239 SER A CA 1
ATOM 1684 C C . SER A 1 239 ? 14.477 11.441 -8.683 1.00 96.50 239 SER A C 1
ATOM 1686 O O . SER A 1 239 ? 15.584 11.213 -8.209 1.00 96.50 239 SER A O 1
ATOM 1688 N N . LEU A 1 240 ? 14.265 12.433 -9.543 1.00 94.88 240 LEU A N 1
ATOM 1689 C CA . LEU A 1 240 ? 15.339 13.335 -9.995 1.00 94.88 240 LEU A CA 1
ATOM 1690 C C . LEU A 1 240 ? 15.286 14.706 -9.316 1.00 94.88 240 LEU A C 1
ATOM 1692 O O . LEU A 1 240 ? 16.026 15.614 -9.684 1.00 94.88 240 LEU A O 1
ATOM 1696 N N . VAL A 1 241 ? 14.415 14.863 -8.318 1.00 94.44 241 VAL A N 1
ATOM 1697 C CA . VAL A 1 241 ? 14.211 16.133 -7.604 1.00 94.44 241 VAL A CA 1
ATOM 1698 C C . VAL A 1 241 ? 14.129 15.971 -6.086 1.00 94.44 241 VAL A C 1
ATOM 1700 O O . VAL A 1 241 ? 13.970 16.962 -5.374 1.00 94.44 241 VAL A O 1
ATOM 1703 N N . ASP A 1 242 ? 14.220 14.745 -5.553 1.00 90.69 242 ASP A N 1
ATOM 1704 C CA . ASP A 1 242 ? 14.275 14.543 -4.106 1.00 90.69 242 ASP A CA 1
ATOM 1705 C C . ASP A 1 242 ? 15.565 15.173 -3.547 1.00 90.69 242 ASP A C 1
ATOM 1707 O O . ASP A 1 242 ? 16.663 14.774 -3.940 1.00 90.69 242 ASP A O 1
ATOM 1711 N N . PRO A 1 243 ? 15.476 16.140 -2.614 1.00 91.06 243 PRO A N 1
ATOM 1712 C CA . PRO A 1 243 ? 16.654 16.853 -2.119 1.00 91.06 243 PRO A CA 1
ATOM 1713 C C . PRO A 1 243 ? 17.547 15.975 -1.236 1.00 91.06 243 PRO A C 1
ATOM 1715 O O . PRO A 1 243 ? 18.666 16.357 -0.898 1.00 91.06 243 PRO A O 1
ATOM 1718 N N . ARG A 1 244 ? 17.052 14.810 -0.803 1.00 90.81 244 ARG A N 1
ATOM 1719 C CA . ARG A 1 244 ? 17.800 13.883 0.044 1.00 90.81 244 ARG A CA 1
ATOM 1720 C C . ARG A 1 244 ? 18.662 12.995 -0.857 1.00 90.81 244 ARG A C 1
ATOM 1722 O O . ARG A 1 244 ? 18.093 12.199 -1.604 1.00 90.81 244 ARG A O 1
ATOM 1729 N N . PRO A 1 245 ? 20.002 13.002 -0.718 1.00 89.81 245 PRO A N 1
ATOM 1730 C CA . PRO A 1 245 ? 20.894 12.261 -1.618 1.00 89.81 245 PRO A CA 1
ATOM 1731 C C . PRO A 1 245 ? 20.559 10.769 -1.766 1.00 89.81 245 PRO A C 1
ATOM 1733 O O . PRO A 1 245 ? 20.636 10.219 -2.852 1.00 89.81 245 PRO A O 1
ATOM 1736 N N . ARG A 1 246 ? 20.093 10.116 -0.692 1.00 90.00 246 ARG A N 1
ATOM 1737 C CA . ARG A 1 246 ? 19.697 8.689 -0.688 1.00 90.00 246 ARG A CA 1
ATOM 1738 C C . ARG A 1 246 ? 18.391 8.361 -1.438 1.00 90.00 246 ARG A C 1
ATOM 1740 O O . ARG A 1 246 ? 17.960 7.201 -1.459 1.00 90.00 246 ARG A O 1
ATOM 1747 N N . HIS A 1 247 ? 17.692 9.375 -1.938 1.00 91.25 247 HIS A N 1
ATOM 1748 C CA . HIS A 1 247 ? 16.445 9.250 -2.695 1.00 91.25 247 HIS A CA 1
ATOM 1749 C C . HIS A 1 247 ? 16.519 9.907 -4.078 1.00 91.25 247 HIS A C 1
ATOM 1751 O O . HIS A 1 247 ? 15.584 9.711 -4.848 1.00 91.25 247 HIS A O 1
ATOM 1757 N N . PHE A 1 248 ? 17.595 10.638 -4.379 1.00 93.38 248 PHE A N 1
ATOM 1758 C CA . PHE A 1 248 ? 17.890 11.134 -5.718 1.00 93.38 248 PHE A CA 1
ATOM 1759 C C . PHE A 1 248 ? 18.376 9.982 -6.608 1.00 93.38 248 PHE A C 1
ATOM 1761 O O . PHE A 1 248 ? 19.103 9.108 -6.136 1.00 93.38 248 PHE A O 1
ATOM 1768 N N . GLY A 1 249 ? 17.975 9.981 -7.876 1.00 96.38 249 GLY A N 1
ATOM 1769 C CA . GLY A 1 249 ? 18.239 8.891 -8.803 1.00 96.38 249 GLY A CA 1
ATOM 1770 C C . GLY A 1 249 ? 17.472 7.629 -8.415 1.00 96.38 249 GLY A C 1
ATOM 1771 O O . GLY A 1 249 ? 16.265 7.681 -8.154 1.00 96.38 249 GLY A O 1
ATOM 1772 N N . LEU A 1 250 ? 18.164 6.489 -8.359 1.00 96.44 250 LEU A N 1
ATOM 1773 C CA . LEU A 1 250 ? 17.588 5.237 -7.872 1.00 96.44 250 LEU A CA 1
ATOM 1774 C C . LEU A 1 250 ? 17.646 5.195 -6.343 1.00 96.44 250 LEU A C 1
ATOM 1776 O O . LEU A 1 250 ? 18.709 5.025 -5.735 1.00 96.44 250 LEU A O 1
ATOM 1780 N N . SER A 1 251 ? 16.481 5.283 -5.702 1.00 95.50 251 SER A N 1
ATOM 1781 C CA . SER A 1 251 ? 16.424 5.382 -4.249 1.00 95.50 251 SER A CA 1
ATOM 1782 C C . SER A 1 251 ? 17.040 4.170 -3.548 1.00 95.50 251 SER A C 1
ATOM 1784 O O . SER A 1 251 ? 16.799 3.021 -3.922 1.00 95.50 251 SER A O 1
ATOM 1786 N N . HIS A 1 252 ? 17.722 4.422 -2.425 1.00 93.75 252 HIS A N 1
ATOM 1787 C CA . HIS A 1 252 ? 18.230 3.352 -1.567 1.00 93.75 252 HIS A CA 1
ATOM 1788 C C . HIS A 1 252 ? 17.139 2.371 -1.104 1.00 93.75 252 HIS A C 1
ATOM 1790 O O . HIS A 1 252 ? 17.451 1.204 -0.923 1.00 93.75 252 HIS A O 1
ATOM 1796 N N . HIS A 1 253 ? 15.868 2.794 -0.988 1.00 95.50 253 HIS A N 1
ATOM 1797 C CA . HIS A 1 253 ? 14.770 1.868 -0.674 1.00 95.50 253 HIS A CA 1
ATOM 1798 C C . HIS A 1 253 ? 14.633 0.777 -1.737 1.00 95.50 253 HIS A C 1
ATOM 1800 O O . HIS A 1 253 ? 14.460 -0.392 -1.414 1.00 95.50 253 HIS A O 1
ATOM 1806 N N . THR A 1 254 ? 14.726 1.149 -3.015 1.00 97.38 254 THR A N 1
ATOM 1807 C CA . THR A 1 254 ? 14.678 0.177 -4.110 1.00 97.38 254 THR A CA 1
ATOM 1808 C C . THR A 1 254 ? 15.904 -0.716 -4.101 1.00 97.38 254 THR A C 1
ATOM 1810 O O . THR A 1 254 ? 15.759 -1.917 -4.286 1.00 97.38 254 THR A O 1
ATOM 1813 N N . ARG A 1 255 ? 17.088 -0.165 -3.815 1.00 97.19 255 ARG A N 1
ATOM 1814 C CA . ARG A 1 255 ? 18.316 -0.961 -3.674 1.00 97.19 255 ARG A CA 1
ATOM 1815 C C . ARG A 1 255 ? 18.166 -2.018 -2.569 1.00 97.19 255 ARG A C 1
ATOM 1817 O O . ARG A 1 255 ? 18.347 -3.194 -2.850 1.00 97.19 255 ARG A O 1
ATOM 1824 N N . SER A 1 256 ? 17.734 -1.629 -1.367 1.00 97.62 256 SER A N 1
ATOM 1825 C CA . SER A 1 256 ? 17.505 -2.558 -0.247 1.00 97.62 256 SER A CA 1
ATOM 1826 C C . SER A 1 256 ? 16.439 -3.614 -0.545 1.00 97.62 256 SER A C 1
ATOM 1828 O O . SER A 1 256 ? 16.598 -4.772 -0.168 1.00 97.62 256 SER A O 1
ATOM 1830 N N . VAL A 1 257 ? 15.357 -3.234 -1.234 1.00 98.31 257 VAL A N 1
ATOM 1831 C CA . VAL A 1 257 ? 14.314 -4.177 -1.668 1.00 98.31 257 VAL A CA 1
ATOM 1832 C C . VAL A 1 257 ? 14.881 -5.221 -2.627 1.00 98.31 257 VAL A C 1
ATOM 1834 O O . VAL A 1 257 ? 14.576 -6.398 -2.463 1.00 98.31 257 VAL A O 1
ATOM 1837 N N . LEU A 1 258 ? 15.707 -4.811 -3.593 1.00 98.38 258 LEU A N 1
ATOM 1838 C CA . LEU A 1 258 ? 16.344 -5.728 -4.541 1.00 98.38 258 LEU A CA 1
ATOM 1839 C C . LEU A 1 258 ? 17.332 -6.666 -3.834 1.00 98.38 258 LEU A C 1
ATOM 1841 O O . LEU A 1 258 ? 17.293 -7.864 -4.067 1.00 98.38 258 LEU A O 1
ATOM 1845 N N . GLU A 1 259 ? 18.144 -6.168 -2.900 1.00 97.88 259 GLU A N 1
ATOM 1846 C CA . GLU A 1 259 ? 19.039 -7.029 -2.107 1.00 97.88 259 GLU A CA 1
ATOM 1847 C C . GLU A 1 259 ? 18.280 -8.085 -1.283 1.00 97.88 259 GLU A C 1
ATOM 1849 O O . GLU A 1 259 ? 18.720 -9.229 -1.166 1.00 97.88 259 GLU A O 1
ATOM 1854 N N . ALA A 1 260 ? 17.121 -7.729 -0.721 1.00 98.06 260 ALA A N 1
ATOM 1855 C CA . ALA A 1 260 ? 16.310 -8.639 0.092 1.00 98.06 260 ALA A CA 1
ATOM 1856 C C . ALA A 1 260 ? 15.382 -9.564 -0.720 1.00 98.06 260 ALA A C 1
ATOM 1858 O O . ALA A 1 260 ? 14.841 -10.535 -0.178 1.00 98.06 260 ALA A O 1
ATOM 1859 N N . ALA A 1 261 ? 15.150 -9.267 -1.999 1.00 98.00 261 ALA A N 1
ATOM 1860 C CA . ALA A 1 261 ? 14.365 -10.115 -2.884 1.00 98.00 261 ALA A CA 1
ATOM 1861 C C . ALA A 1 261 ? 15.208 -11.337 -3.287 1.00 98.00 261 ALA A C 1
ATOM 1863 O O . ALA A 1 261 ? 16.105 -11.264 -4.122 1.00 98.00 261 ALA A O 1
ATOM 1864 N N . LEU A 1 262 ? 14.918 -12.483 -2.673 1.00 96.88 262 LEU A N 1
ATOM 1865 C CA . LEU A 1 262 ? 15.641 -13.733 -2.905 1.00 96.88 262 LEU A CA 1
ATOM 1866 C C . LEU A 1 262 ? 15.286 -14.333 -4.266 1.00 96.88 262 LEU A C 1
ATOM 1868 O O . LEU A 1 262 ? 16.154 -14.865 -4.963 1.00 96.88 262 LEU A O 1
ATOM 1872 N N . ALA A 1 263 ? 14.007 -14.246 -4.638 1.00 94.44 263 ALA A N 1
ATOM 1873 C CA . ALA A 1 263 ? 13.519 -14.722 -5.920 1.00 94.44 263 ALA A CA 1
ATOM 1874 C C . ALA A 1 263 ? 13.800 -13.698 -7.040 1.00 94.44 263 ALA A C 1
ATOM 1876 O O . ALA A 1 263 ? 13.720 -12.486 -6.809 1.00 94.44 263 ALA A O 1
ATOM 1877 N N . PRO A 1 264 ? 14.108 -14.160 -8.267 1.00 95.44 264 PRO A N 1
ATOM 1878 C CA . PRO A 1 264 ? 14.246 -13.271 -9.413 1.00 95.44 264 PRO A CA 1
ATOM 1879 C C . PRO A 1 264 ? 12.923 -12.538 -9.667 1.00 95.44 264 PRO A C 1
ATOM 1881 O O . PRO A 1 264 ? 11.846 -13.115 -9.540 1.00 95.44 264 PRO A O 1
ATOM 1884 N N . CYS A 1 265 ? 13.011 -11.264 -10.038 1.00 97.62 265 CYS A N 1
ATOM 1885 C CA . CYS A 1 265 ? 11.860 -10.448 -10.413 1.00 97.62 265 CYS A CA 1
ATOM 1886 C C . CYS A 1 265 ? 12.228 -9.532 -11.580 1.00 97.62 265 CYS A C 1
ATOM 1888 O O . CYS A 1 265 ? 13.407 -9.387 -11.929 1.00 97.62 265 CYS A O 1
ATOM 1890 N N . ARG A 1 266 ? 11.216 -8.919 -12.191 1.00 98.44 266 ARG A N 1
ATOM 1891 C CA . ARG A 1 266 ? 11.405 -7.901 -13.228 1.00 98.44 266 ARG A CA 1
ATOM 1892 C C . ARG A 1 266 ? 11.318 -6.520 -12.581 1.00 98.44 266 ARG A C 1
ATOM 1894 O O . ARG A 1 266 ? 10.457 -6.289 -11.742 1.00 98.44 266 ARG A O 1
ATOM 1901 N N . VAL A 1 267 ? 12.184 -5.596 -12.973 1.00 98.62 267 VAL A N 1
ATOM 1902 C CA . VAL A 1 267 ? 12.180 -4.205 -12.500 1.00 98.62 267 VAL A CA 1
ATOM 1903 C C . VAL A 1 267 ? 11.875 -3.313 -13.688 1.00 98.62 267 VAL A C 1
ATOM 1905 O O . VAL A 1 267 ? 12.631 -3.318 -14.662 1.00 98.62 267 VAL A O 1
ATOM 1908 N N . ALA A 1 268 ? 10.772 -2.571 -13.623 1.00 98.38 268 ALA A N 1
ATOM 1909 C CA . ALA A 1 268 ? 10.370 -1.691 -14.710 1.00 98.38 268 ALA A CA 1
ATOM 1910 C C . ALA A 1 268 ? 11.162 -0.383 -14.669 1.00 98.38 268 ALA A C 1
ATOM 1912 O O . ALA A 1 268 ? 11.098 0.361 -13.694 1.00 98.38 268 ALA A O 1
ATOM 1913 N N . LEU A 1 269 ? 11.919 -0.107 -15.724 1.00 97.81 269 LEU A N 1
ATOM 1914 C CA . LEU A 1 269 ? 12.705 1.110 -15.865 1.00 97.81 269 LEU A CA 1
ATOM 1915 C C . LEU A 1 269 ? 11.967 2.080 -16.795 1.00 97.81 269 LEU A C 1
ATOM 1917 O O . LEU A 1 269 ? 11.980 1.866 -18.010 1.00 97.81 269 LEU A O 1
ATOM 1921 N N . PRO A 1 270 ? 11.317 3.129 -16.261 1.00 96.94 270 PRO A N 1
ATOM 1922 C CA . PRO A 1 270 ? 10.662 4.130 -17.094 1.00 96.94 270 PRO A CA 1
ATOM 1923 C C . PRO A 1 270 ? 11.685 4.944 -17.897 1.00 96.94 270 PRO A C 1
ATOM 1925 O O . PRO A 1 270 ? 12.888 4.948 -17.605 1.00 96.94 270 PRO A O 1
ATOM 1928 N N . ARG A 1 271 ? 11.200 5.710 -18.881 1.00 94.19 271 ARG A N 1
ATOM 1929 C CA . ARG A 1 271 ? 12.022 6.719 -19.566 1.00 94.19 271 ARG A CA 1
ATOM 1930 C C . ARG A 1 271 ? 12.640 7.680 -18.541 1.00 94.19 271 ARG A C 1
ATOM 1932 O O . ARG A 1 271 ? 11.970 8.144 -17.627 1.00 94.19 271 ARG A O 1
ATOM 1939 N N . GLY A 1 272 ? 13.930 7.974 -18.699 1.00 92.00 272 GLY A N 1
ATOM 1940 C CA . GLY A 1 272 ? 14.670 8.843 -17.775 1.00 92.00 272 GLY A CA 1
ATOM 1941 C C . GLY A 1 272 ? 15.193 8.153 -16.509 1.00 92.00 272 GLY A C 1
ATOM 1942 O O . GLY A 1 272 ? 15.799 8.824 -15.674 1.00 92.00 272 GLY A O 1
ATOM 1943 N N . ALA A 1 273 ? 15.013 6.834 -16.355 1.00 93.88 273 ALA A N 1
ATOM 1944 C CA . ALA A 1 273 ? 15.673 6.080 -15.291 1.00 93.88 273 ALA A CA 1
ATOM 1945 C C . ALA A 1 273 ? 17.216 6.183 -15.404 1.00 93.88 273 ALA A C 1
ATOM 1947 O O . ALA A 1 273 ? 17.760 6.075 -16.506 1.00 93.88 273 ALA A O 1
ATOM 1948 N N . PRO A 1 274 ? 17.951 6.368 -14.289 1.00 91.50 274 PRO A N 1
ATOM 1949 C CA . PRO A 1 274 ? 19.401 6.556 -14.322 1.00 91.50 274 PRO A CA 1
ATOM 1950 C C . PRO A 1 274 ? 20.136 5.229 -14.577 1.00 91.50 274 PRO A C 1
ATOM 1952 O O . PRO A 1 274 ? 20.506 4.516 -13.648 1.00 91.50 274 PRO A O 1
ATOM 1955 N N . GLU A 1 275 ? 20.394 4.891 -15.843 1.00 88.75 275 GLU A N 1
ATOM 1956 C CA . GLU A 1 275 ? 21.018 3.611 -16.236 1.00 88.75 275 GLU A CA 1
ATOM 1957 C C . GLU A 1 275 ? 22.372 3.343 -15.559 1.00 88.75 275 GLU A C 1
ATOM 1959 O O . GLU A 1 275 ? 22.683 2.210 -15.188 1.00 88.75 275 GLU A O 1
ATOM 1964 N N . ALA A 1 276 ? 23.179 4.387 -15.343 1.00 89.81 276 ALA A N 1
ATOM 1965 C CA . ALA A 1 276 ? 24.478 4.266 -14.681 1.00 89.81 276 ALA A CA 1
ATOM 1966 C C . ALA A 1 276 ? 24.369 3.726 -13.242 1.00 89.81 276 ALA A C 1
ATOM 1968 O O . ALA A 1 276 ? 25.292 3.069 -12.758 1.00 89.81 276 ALA A O 1
ATOM 1969 N N . GLU A 1 277 ? 23.239 3.968 -12.573 1.00 91.44 277 GLU A N 1
ATOM 1970 C CA . GLU A 1 277 ? 22.979 3.553 -11.195 1.00 91.44 277 GLU A CA 1
ATOM 1971 C C . GLU A 1 277 ? 22.517 2.102 -11.052 1.00 91.44 277 GLU A C 1
ATOM 1973 O O . GLU A 1 277 ? 22.463 1.596 -9.927 1.00 91.44 277 GLU A O 1
ATOM 1978 N N . LEU A 1 278 ? 22.219 1.438 -12.173 1.00 90.00 278 LEU A N 1
ATOM 1979 C CA . LEU A 1 278 ? 21.875 0.018 -12.221 1.00 90.00 278 LEU A CA 1
ATOM 1980 C C . LEU A 1 278 ? 23.102 -0.883 -12.050 1.00 90.00 278 LEU A C 1
ATOM 1982 O O . LEU A 1 278 ? 22.974 -2.063 -11.727 1.00 90.00 278 LEU A O 1
ATOM 1986 N N . ARG A 1 279 ? 24.305 -0.333 -12.257 1.00 89.12 279 ARG A N 1
ATOM 1987 C CA . ARG A 1 279 ? 25.561 -1.060 -12.059 1.00 89.12 279 ARG A CA 1
ATOM 1988 C C . ARG A 1 279 ? 25.708 -1.465 -10.594 1.00 89.12 279 ARG A C 1
ATOM 1990 O O . ARG A 1 279 ? 25.553 -0.639 -9.697 1.00 89.12 279 ARG A O 1
ATOM 1997 N N . GLY A 1 280 ? 26.052 -2.731 -10.369 1.00 89.81 280 GLY A N 1
ATOM 1998 C CA . GLY A 1 280 ? 26.252 -3.287 -9.030 1.00 89.81 280 GLY A CA 1
ATOM 1999 C C . GLY A 1 280 ? 24.965 -3.635 -8.282 1.00 89.81 280 GLY A C 1
ATOM 2000 O O . GLY A 1 280 ? 25.049 -3.982 -7.110 1.00 89.81 280 GLY A O 1
ATOM 2001 N N . LEU A 1 281 ? 23.795 -3.552 -8.925 1.00 95.94 281 LEU A N 1
ATOM 2002 C CA . LEU A 1 281 ? 22.579 -4.155 -8.381 1.00 95.94 281 LEU A CA 1
ATOM 2003 C C . LEU A 1 281 ? 22.592 -5.686 -8.576 1.00 95.94 281 LEU A C 1
ATOM 2005 O O . LEU A 1 281 ? 23.300 -6.174 -9.462 1.00 95.94 281 LEU A O 1
ATOM 2009 N N . PRO A 1 282 ? 21.809 -6.456 -7.795 1.00 97.19 282 PRO A N 1
ATOM 2010 C CA . PRO A 1 282 ? 21.814 -7.913 -7.887 1.00 97.19 282 PRO A CA 1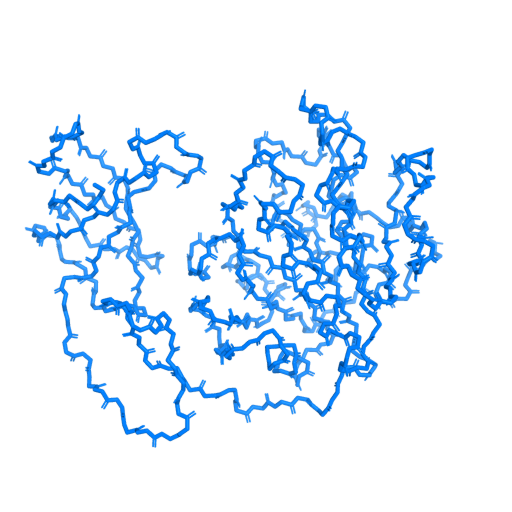
ATOM 2011 C C . PRO A 1 282 ? 21.433 -8.441 -9.279 1.00 97.19 282 PRO A C 1
ATOM 2013 O O . PRO A 1 282 ? 20.315 -8.252 -9.756 1.00 97.19 282 PRO A O 1
ATOM 2016 N N . GLU A 1 283 ? 22.335 -9.212 -9.893 1.00 96.62 283 GLU A N 1
ATOM 2017 C CA . GLU A 1 283 ? 22.178 -9.771 -11.250 1.00 96.62 283 GLU A CA 1
ATOM 2018 C C . GLU A 1 283 ? 21.036 -10.793 -11.383 1.00 96.62 283 GLU A C 1
ATOM 2020 O O . GLU A 1 283 ? 20.646 -11.165 -12.488 1.00 96.62 283 GLU A O 1
ATOM 2025 N N . ARG A 1 284 ? 20.471 -11.250 -10.258 1.00 96.62 284 ARG A N 1
ATOM 2026 C CA . ARG A 1 284 ? 19.324 -12.171 -10.244 1.00 96.62 284 ARG A CA 1
ATOM 2027 C C . ARG A 1 284 ? 18.034 -11.526 -10.763 1.00 96.62 284 ARG A C 1
ATOM 2029 O O . ARG A 1 284 ? 17.096 -12.247 -11.090 1.00 96.62 284 ARG A O 1
ATOM 2036 N N . HIS A 1 285 ? 17.950 -10.196 -10.797 1.00 98.06 285 HIS A N 1
ATOM 2037 C CA . HIS A 1 285 ? 16.773 -9.484 -11.292 1.00 98.06 285 HIS A CA 1
ATOM 2038 C C . HIS A 1 285 ? 16.947 -9.069 -12.747 1.00 98.06 285 HIS A C 1
ATOM 2040 O O . HIS A 1 285 ? 18.052 -8.820 -13.226 1.00 98.06 285 HIS A O 1
ATOM 2046 N N . ARG A 1 286 ? 15.823 -8.937 -13.450 1.00 97.81 286 ARG A N 1
ATOM 2047 C CA . ARG A 1 286 ? 15.799 -8.446 -14.824 1.00 97.81 286 ARG A CA 1
ATOM 2048 C C . ARG A 1 286 ? 15.341 -6.996 -14.849 1.00 97.81 286 ARG A C 1
ATOM 2050 O O . ARG A 1 286 ? 14.173 -6.710 -14.605 1.00 97.81 286 ARG A O 1
ATOM 2057 N N . TYR A 1 287 ? 16.242 -6.093 -15.201 1.00 97.62 287 TYR A N 1
ATOM 2058 C CA . TYR A 1 287 ? 15.944 -4.675 -15.379 1.00 97.62 287 TYR A CA 1
ATOM 2059 C C . TYR A 1 287 ? 15.459 -4.437 -16.810 1.00 97.62 287 TYR A C 1
ATOM 2061 O O . TYR A 1 287 ? 16.189 -4.720 -17.759 1.00 97.62 287 TYR A O 1
ATOM 2069 N N . VAL A 1 288 ? 14.215 -3.988 -16.979 1.00 97.75 288 VAL A N 1
ATOM 2070 C CA . VAL A 1 288 ? 13.567 -3.894 -18.294 1.00 97.75 288 VAL A CA 1
ATOM 2071 C C . VAL A 1 288 ? 13.187 -2.444 -18.582 1.00 97.75 288 VAL A C 1
ATOM 2073 O O . VAL A 1 288 ? 12.374 -1.898 -17.838 1.00 97.75 288 VAL A O 1
ATOM 2076 N N . PRO A 1 289 ? 13.736 -1.819 -19.638 1.00 97.06 289 PRO A N 1
ATOM 2077 C CA . PRO A 1 289 ? 13.250 -0.540 -20.146 1.00 97.06 289 PRO A CA 1
ATOM 2078 C C . PRO A 1 289 ? 11.791 -0.644 -20.591 1.00 97.06 289 PRO A C 1
ATOM 2080 O O . PRO A 1 289 ? 11.430 -1.574 -21.309 1.00 97.06 289 PRO A O 1
ATOM 2083 N N . VAL A 1 290 ? 10.961 0.306 -20.168 1.00 97.69 290 VAL A N 1
ATOM 2084 C CA . VAL A 1 290 ? 9.532 0.349 -20.490 1.00 97.69 290 VAL A CA 1
ATOM 2085 C C . VAL A 1 290 ? 9.173 1.767 -20.941 1.00 97.69 290 VAL A C 1
ATOM 2087 O O . VAL A 1 290 ? 9.260 2.704 -20.143 1.00 97.69 290 VAL A O 1
ATOM 2090 N N . PRO A 1 291 ? 8.790 1.964 -22.215 1.00 94.69 291 PRO A N 1
ATOM 2091 C CA . PRO A 1 291 ? 8.483 3.292 -22.741 1.00 94.69 291 PRO A CA 1
ATOM 2092 C C . PRO A 1 291 ? 7.189 3.917 -22.202 1.00 94.69 291 PRO A C 1
ATOM 2094 O O . PRO A 1 291 ? 7.068 5.142 -22.234 1.00 94.69 291 PRO A O 1
ATOM 2097 N N . PHE A 1 292 ? 6.230 3.096 -21.763 1.00 97.31 292 PHE A N 1
ATOM 2098 C CA . PHE A 1 292 ? 4.935 3.549 -21.255 1.00 97.31 292 PHE A CA 1
ATOM 2099 C C . PHE A 1 292 ? 5.087 4.275 -19.909 1.00 97.31 292 PHE A C 1
ATOM 2101 O O . PHE A 1 292 ? 5.766 3.785 -19.008 1.00 97.31 292 PHE A O 1
ATOM 2108 N N . GLY A 1 293 ? 4.434 5.431 -19.778 1.00 97.19 293 GLY A N 1
ATOM 2109 C CA . GLY A 1 293 ? 4.482 6.296 -18.596 1.00 97.19 293 GLY A CA 1
ATOM 2110 C C . GLY A 1 293 ? 3.098 6.812 -18.203 1.00 97.19 293 GLY A C 1
ATOM 2111 O O . GLY A 1 293 ? 2.085 6.423 -18.782 1.00 97.19 293 GLY A O 1
ATOM 2112 N N . ALA A 1 294 ? 3.053 7.696 -17.211 1.00 97.94 294 ALA A N 1
ATOM 2113 C CA . ALA A 1 294 ? 1.830 8.220 -16.613 1.00 97.94 294 ALA A CA 1
ATOM 2114 C C . ALA A 1 294 ? 1.363 9.563 -17.216 1.00 97.94 294 ALA A C 1
ATOM 2116 O O . ALA A 1 294 ? 0.355 10.117 -16.772 1.00 97.94 294 ALA A O 1
ATOM 2117 N N . ALA A 1 295 ? 2.064 10.073 -18.235 1.00 97.75 295 ALA A N 1
ATOM 2118 C CA . ALA A 1 295 ? 1.723 11.312 -18.935 1.00 97.75 295 ALA A CA 1
ATOM 2119 C C . ALA A 1 295 ? 0.255 11.335 -19.404 1.00 97.75 295 ALA A C 1
ATOM 2121 O O . ALA A 1 295 ? -0.206 10.423 -20.092 1.00 97.75 295 ALA A O 1
ATOM 2122 N N . GLY A 1 296 ? -0.479 12.394 -19.046 1.00 97.69 296 GLY A N 1
ATOM 2123 C CA . GLY A 1 296 ? -1.882 12.595 -19.435 1.00 97.69 296 GLY A CA 1
ATOM 2124 C C . GLY A 1 296 ? -2.901 11.699 -18.715 1.00 97.69 296 GLY A C 1
ATOM 2125 O O . GLY A 1 296 ? -4.104 11.856 -18.925 1.00 97.69 296 GLY A O 1
ATOM 2126 N N . LEU A 1 297 ? -2.465 10.773 -17.849 1.00 98.19 297 LEU A N 1
ATOM 2127 C CA . LEU A 1 297 ? -3.384 9.890 -17.125 1.00 98.19 297 LEU A CA 1
ATOM 2128 C C . LEU A 1 297 ? -4.187 10.627 -16.043 1.00 98.19 297 LEU A C 1
ATOM 2130 O O . LEU A 1 297 ? -5.333 10.259 -15.799 1.00 98.19 297 LEU A O 1
ATOM 2134 N N . GLU A 1 298 ? -3.621 11.669 -15.425 1.00 97.19 298 GLU A N 1
ATOM 2135 C CA . GLU A 1 298 ? -4.332 12.520 -14.456 1.00 97.19 298 GLU A CA 1
ATOM 2136 C C . GLU A 1 298 ? -5.589 13.142 -15.075 1.00 97.19 298 GLU A C 1
ATOM 2138 O O . GLU A 1 298 ? -6.692 12.971 -14.558 1.00 97.19 298 GLU A O 1
ATOM 2143 N N . GLU A 1 299 ? -5.434 13.794 -16.231 1.00 97.31 299 GLU A N 1
ATOM 2144 C CA . GLU A 1 299 ? -6.537 14.418 -16.966 1.00 97.31 299 GLU A CA 1
ATOM 2145 C C . GLU A 1 299 ? -7.546 13.374 -17.456 1.00 97.31 299 GLU A C 1
ATOM 2147 O O . GLU A 1 299 ? -8.749 13.530 -17.253 1.00 97.31 299 GLU A O 1
ATOM 2152 N N . ARG A 1 300 ? -7.060 12.270 -18.041 1.00 97.94 300 ARG A N 1
ATOM 2153 C CA . ARG A 1 300 ? -7.913 11.212 -18.601 1.00 97.94 300 ARG A CA 1
ATOM 2154 C C . ARG A 1 300 ? -8.857 10.590 -17.571 1.00 97.94 300 ARG A C 1
ATOM 2156 O O . ARG A 1 300 ? -9.969 10.215 -17.934 1.00 97.94 300 ARG A O 1
ATOM 2163 N N . PHE A 1 301 ? -8.410 10.441 -16.324 1.00 97.31 301 PHE A N 1
ATOM 2164 C CA . PHE A 1 301 ? -9.168 9.764 -15.266 1.00 97.31 301 PHE A CA 1
ATOM 2165 C C . PHE A 1 301 ? -9.663 10.704 -14.159 1.00 97.31 301 PHE A C 1
ATOM 2167 O O . PHE A 1 301 ? -10.303 10.250 -13.213 1.00 97.31 301 PHE A O 1
ATOM 2174 N N . GLY A 1 302 ? -9.406 12.012 -14.266 1.00 96.44 302 GLY A N 1
ATOM 2175 C CA . GLY A 1 302 ? -9.826 12.993 -13.264 1.00 96.44 302 GLY A CA 1
ATOM 2176 C C . GLY A 1 302 ? -9.212 12.731 -11.887 1.00 96.44 302 GLY A C 1
ATOM 2177 O O . GLY A 1 302 ? -9.901 12.819 -10.870 1.00 96.44 302 GLY A O 1
ATOM 2178 N N . LEU A 1 303 ? -7.930 12.364 -11.855 1.00 95.56 303 LEU A N 1
ATOM 2179 C CA . LEU A 1 303 ? -7.174 12.069 -10.638 1.00 95.56 303 LEU A CA 1
ATOM 2180 C C . LEU A 1 303 ? -5.951 12.970 -10.531 1.00 95.56 303 LEU A C 1
ATOM 2182 O O . LEU A 1 303 ? -5.442 13.461 -11.530 1.00 95.56 303 LEU A O 1
ATOM 2186 N N . SER A 1 304 ? -5.467 13.150 -9.305 1.00 93.81 304 SER A N 1
ATOM 2187 C CA . SER A 1 304 ? -4.218 13.861 -9.041 1.00 93.81 304 SER A CA 1
ATOM 2188 C C . SER A 1 304 ? -3.178 12.902 -8.483 1.00 93.81 304 SER A C 1
ATOM 2190 O O . SER A 1 304 ? -3.447 12.138 -7.551 1.00 93.81 304 SER A O 1
ATOM 2192 N N . PHE A 1 305 ? -1.982 12.955 -9.045 1.00 96.31 305 PHE A N 1
ATOM 2193 C CA . PHE A 1 305 ? -0.812 12.226 -8.602 1.00 96.31 305 PHE A CA 1
ATOM 2194 C C . PHE A 1 305 ? 0.010 13.143 -7.709 1.00 96.31 305 PHE A C 1
ATOM 2196 O O . PHE A 1 305 ? 0.475 14.195 -8.137 1.00 96.31 305 PHE A O 1
ATOM 2203 N N . GLU A 1 306 ? 0.208 12.743 -6.455 1.00 93.62 306 GLU A N 1
ATOM 2204 C CA . GLU A 1 306 ? 1.006 13.520 -5.514 1.00 93.62 306 GLU A CA 1
ATOM 2205 C C . GLU A 1 306 ? 1.883 12.617 -4.646 1.00 93.62 306 GLU A C 1
ATOM 2207 O O . GLU A 1 306 ? 1.478 11.549 -4.181 1.00 93.62 306 GLU A O 1
ATOM 2212 N N . SER A 1 307 ? 3.112 13.064 -4.404 1.00 91.50 307 SER A N 1
ATOM 2213 C CA . SER A 1 307 ? 4.052 12.437 -3.487 1.00 91.50 307 SER A CA 1
ATOM 2214 C C . SER A 1 307 ? 4.853 13.511 -2.759 1.00 91.50 307 SER A C 1
ATOM 2216 O O . SER A 1 307 ? 5.650 14.229 -3.362 1.00 91.50 307 SER A O 1
ATOM 2218 N N . MET A 1 308 ? 4.657 13.627 -1.441 1.00 86.25 308 MET A N 1
ATOM 2219 C CA . MET A 1 308 ? 5.367 14.594 -0.588 1.00 86.25 308 MET A CA 1
ATOM 2220 C C . MET A 1 308 ? 5.300 16.037 -1.136 1.00 86.25 308 MET A C 1
ATOM 2222 O O . MET A 1 308 ? 6.334 16.703 -1.253 1.00 86.25 308 MET A O 1
ATOM 2226 N N . GLY A 1 309 ? 4.103 16.496 -1.525 1.00 87.44 309 GLY A N 1
ATOM 2227 C CA . GLY A 1 309 ? 3.875 17.840 -2.069 1.00 87.44 309 GLY A CA 1
ATOM 2228 C C . GLY A 1 309 ? 4.380 18.056 -3.500 1.00 87.44 309 GLY A C 1
ATOM 2229 O O . GLY A 1 309 ? 4.482 19.197 -3.950 1.00 87.44 309 GLY A O 1
ATOM 2230 N N . ARG A 1 310 ? 4.753 16.989 -4.217 1.00 92.75 310 ARG A N 1
ATOM 2231 C CA . ARG A 1 310 ? 5.176 17.047 -5.623 1.00 92.75 310 ARG A CA 1
ATOM 2232 C C . ARG A 1 310 ? 4.189 16.285 -6.493 1.00 92.75 310 ARG A C 1
ATOM 2234 O O . ARG A 1 310 ? 3.902 15.129 -6.194 1.00 92.75 310 ARG A O 1
ATOM 2241 N N . GLY A 1 311 ? 3.715 16.932 -7.553 1.00 95.81 311 GLY A N 1
ATOM 2242 C CA . GLY A 1 311 ? 2.907 16.297 -8.594 1.00 95.81 311 GLY A CA 1
ATOM 2243 C C . GLY A 1 311 ? 3.735 15.810 -9.780 1.00 95.81 311 GLY A C 1
ATOM 2244 O O . GLY A 1 311 ? 4.958 15.999 -9.799 1.00 95.81 311 GLY A O 1
ATOM 2245 N N . TYR A 1 312 ? 3.056 15.225 -10.769 1.00 96.94 312 TYR A N 1
ATOM 2246 C CA . TYR A 1 312 ? 3.664 14.618 -11.956 1.00 96.94 312 TYR A CA 1
ATOM 2247 C C . TYR A 1 312 ? 4.682 15.531 -12.647 1.00 96.94 312 TYR A C 1
ATOM 2249 O O . TYR A 1 312 ? 5.844 15.160 -12.775 1.00 96.94 312 TYR A O 1
ATOM 2257 N N . GLU A 1 313 ? 4.295 16.768 -12.969 1.00 95.81 313 GLU A N 1
ATOM 2258 C CA . GLU A 1 313 ? 5.140 17.742 -13.684 1.00 95.81 313 GLU A CA 1
ATOM 2259 C C . GLU A 1 313 ? 6.491 18.031 -13.012 1.00 95.81 313 GLU A C 1
ATOM 2261 O O . GLU A 1 313 ? 7.450 18.440 -13.664 1.00 95.81 313 GLU A O 1
ATOM 2266 N N . ARG A 1 314 ? 6.589 17.839 -11.690 1.00 96.38 314 ARG A N 1
ATOM 22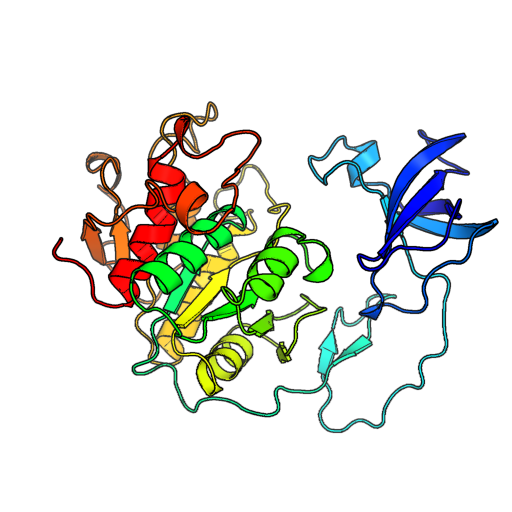67 C CA . ARG A 1 314 ? 7.833 18.078 -10.946 1.00 96.38 314 ARG A CA 1
ATOM 2268 C C . ARG A 1 314 ? 8.754 16.867 -10.905 1.00 96.38 314 ARG A C 1
ATOM 2270 O O . ARG A 1 314 ? 9.951 17.054 -10.719 1.00 96.38 314 ARG A O 1
ATOM 2277 N N . ASP A 1 315 ? 8.217 15.655 -10.999 1.00 96.75 315 ASP A N 1
ATOM 2278 C CA . ASP A 1 315 ? 8.993 14.415 -10.890 1.00 96.75 315 ASP A CA 1
ATOM 2279 C C . ASP A 1 315 ? 8.384 13.293 -11.755 1.00 96.75 315 ASP A C 1
ATOM 2281 O O . ASP A 1 315 ? 7.930 12.286 -11.207 1.00 96.75 315 ASP A O 1
ATOM 2285 N N . PRO A 1 316 ? 8.336 13.434 -13.098 1.00 97.50 316 PRO A N 1
ATOM 2286 C CA . PRO A 1 316 ? 7.608 12.493 -13.956 1.00 97.50 316 PRO A CA 1
ATOM 2287 C C . PRO A 1 316 ? 8.069 11.043 -13.787 1.00 97.50 316 PRO A C 1
ATOM 2289 O O . PRO A 1 316 ? 7.250 10.143 -13.610 1.00 97.50 316 PRO A O 1
ATOM 2292 N N . VAL A 1 317 ? 9.390 10.831 -13.708 1.00 97.69 317 VAL A N 1
ATOM 2293 C CA . VAL A 1 317 ? 10.011 9.500 -13.587 1.00 97.69 317 VAL A CA 1
ATOM 2294 C C . VAL A 1 317 ? 9.513 8.714 -12.368 1.00 97.69 317 VAL A C 1
ATOM 2296 O O . VAL A 1 317 ? 9.455 7.485 -12.406 1.00 97.69 317 VAL A O 1
ATOM 2299 N N . PHE A 1 318 ? 9.131 9.411 -11.292 1.00 97.88 318 PHE A N 1
ATOM 2300 C CA . PHE A 1 318 ? 8.601 8.799 -10.078 1.00 97.88 318 PHE A CA 1
ATOM 2301 C C . PHE A 1 318 ? 7.259 8.112 -10.347 1.00 97.88 318 PHE A C 1
ATOM 2303 O O . PHE A 1 318 ? 7.045 6.970 -9.943 1.00 97.88 318 PHE A O 1
ATOM 2310 N N . PHE A 1 319 ? 6.358 8.791 -11.055 1.00 98.44 319 PHE A N 1
ATOM 2311 C CA . PHE A 1 319 ? 5.026 8.271 -11.367 1.00 98.44 319 PHE A CA 1
ATOM 2312 C C . PHE A 1 319 ? 5.051 7.346 -12.587 1.00 98.44 319 PHE A C 1
ATOM 2314 O O . PHE A 1 319 ? 4.351 6.330 -12.600 1.00 98.44 319 PHE A O 1
ATOM 2321 N N . ASP A 1 320 ? 5.914 7.633 -13.565 1.00 98.56 320 ASP A N 1
ATOM 2322 C CA . ASP A 1 320 ? 6.155 6.767 -14.719 1.00 98.56 320 ASP A CA 1
ATOM 2323 C C . ASP A 1 320 ? 6.628 5.380 -14.289 1.00 98.56 320 ASP A C 1
ATOM 2325 O O . ASP A 1 320 ? 6.217 4.396 -14.892 1.00 98.56 320 ASP A O 1
ATOM 2329 N N . ALA A 1 321 ? 7.423 5.261 -13.219 1.00 98.56 321 ALA A N 1
ATOM 2330 C CA . ALA A 1 321 ? 7.871 3.963 -12.710 1.00 98.56 321 ALA A CA 1
ATOM 2331 C C . ALA A 1 321 ? 6.708 3.029 -12.329 1.00 98.56 321 ALA A C 1
ATOM 2333 O O . ALA A 1 321 ? 6.791 1.816 -12.528 1.00 98.56 321 ALA A O 1
ATOM 2334 N N . ALA A 1 322 ? 5.614 3.583 -11.800 1.00 98.69 322 ALA A N 1
ATOM 2335 C CA . ALA A 1 322 ? 4.420 2.821 -11.453 1.00 98.69 322 ALA A CA 1
ATOM 2336 C C . ALA A 1 322 ? 3.634 2.387 -12.698 1.00 98.69 322 ALA A C 1
ATOM 2338 O O . ALA A 1 322 ? 3.251 1.222 -12.812 1.00 98.69 322 ALA A O 1
ATOM 2339 N N . ALA A 1 323 ? 3.443 3.302 -13.653 1.00 98.62 323 ALA A N 1
ATOM 2340 C CA . ALA A 1 323 ? 2.779 3.006 -14.922 1.00 98.62 323 ALA A CA 1
ATOM 2341 C C . ALA A 1 323 ? 3.568 1.978 -15.753 1.00 98.62 323 ALA A C 1
ATOM 2343 O O . ALA A 1 323 ? 2.997 1.017 -16.269 1.00 98.62 323 ALA A O 1
ATOM 2344 N N . ALA A 1 324 ? 4.892 2.126 -15.803 1.00 98.75 324 ALA A N 1
ATOM 2345 C CA . ALA A 1 324 ? 5.822 1.205 -16.441 1.00 98.75 324 ALA A CA 1
ATOM 2346 C C . ALA A 1 324 ? 5.761 -0.202 -15.828 1.00 98.75 324 ALA A C 1
ATOM 2348 O O . ALA A 1 324 ? 5.788 -1.194 -16.554 1.00 98.75 324 ALA A O 1
ATOM 2349 N N . ALA A 1 325 ? 5.654 -0.314 -14.500 1.00 98.81 325 ALA A N 1
ATOM 2350 C CA . ALA A 1 325 ? 5.522 -1.611 -13.837 1.00 98.81 325 ALA A CA 1
ATOM 2351 C C . ALA A 1 325 ? 4.242 -2.343 -14.238 1.00 98.81 325 ALA A C 1
ATOM 2353 O O . ALA A 1 325 ? 4.283 -3.546 -14.496 1.00 98.81 325 ALA A O 1
ATOM 2354 N N . VAL A 1 326 ? 3.129 -1.615 -14.346 1.00 98.81 326 VAL A N 1
ATOM 2355 C CA . VAL A 1 326 ? 1.866 -2.176 -14.834 1.00 98.81 326 VAL A CA 1
ATOM 2356 C C . VAL A 1 326 ? 1.989 -2.592 -16.295 1.00 98.81 326 VAL A C 1
ATOM 2358 O O . VAL A 1 326 ? 1.708 -3.744 -16.605 1.00 98.81 326 VAL A O 1
ATOM 2361 N N . ALA A 1 327 ? 2.483 -1.723 -17.179 1.00 98.69 327 ALA A N 1
ATOM 2362 C CA . ALA A 1 327 ? 2.688 -2.062 -18.589 1.00 98.69 327 ALA A CA 1
ATOM 2363 C C . ALA A 1 327 ? 3.537 -3.336 -18.756 1.00 98.69 327 ALA A C 1
ATOM 2365 O O . ALA A 1 327 ? 3.142 -4.279 -19.442 1.00 98.69 327 ALA A O 1
ATOM 2366 N N . LEU A 1 328 ? 4.647 -3.428 -18.020 1.00 98.69 328 LEU A N 1
ATOM 2367 C CA . LEU A 1 328 ? 5.539 -4.582 -18.050 1.00 98.69 328 LEU A CA 1
ATOM 2368 C C . LEU A 1 328 ? 4.883 -5.871 -17.533 1.00 98.69 328 LEU A C 1
ATOM 2370 O O . LEU A 1 328 ? 5.141 -6.950 -18.082 1.00 98.69 328 LEU A O 1
ATOM 2374 N N . ALA A 1 329 ? 4.057 -5.772 -16.485 1.00 98.44 329 ALA A N 1
ATOM 2375 C CA . ALA A 1 329 ? 3.299 -6.899 -15.942 1.00 98.44 329 ALA A CA 1
ATOM 2376 C C . ALA A 1 329 ? 2.245 -7.401 -16.943 1.00 98.44 329 ALA A C 1
ATOM 2378 O O . ALA A 1 329 ? 2.016 -8.603 -17.034 1.00 98.44 329 ALA A O 1
ATOM 2379 N N . LEU A 1 330 ? 1.667 -6.495 -17.735 1.00 97.88 330 LEU A N 1
ATOM 2380 C CA . LEU A 1 330 ? 0.686 -6.790 -18.783 1.00 97.88 330 LEU A CA 1
ATOM 2381 C C . LEU A 1 330 ? 1.310 -7.260 -20.112 1.00 97.88 330 LEU A C 1
ATOM 2383 O O . LEU A 1 330 ? 0.574 -7.615 -21.033 1.00 97.88 330 LEU A O 1
ATOM 2387 N N . GLY A 1 331 ? 2.644 -7.276 -20.212 1.00 94.12 331 GLY A N 1
ATOM 2388 C CA . GLY A 1 331 ? 3.379 -7.673 -21.418 1.00 94.12 331 GLY A CA 1
ATOM 2389 C C . GLY A 1 331 ? 3.601 -6.553 -22.442 1.00 94.12 331 GLY A C 1
ATOM 2390 O O . GLY A 1 331 ? 4.116 -6.827 -23.521 1.00 94.12 331 GLY A O 1
ATOM 2391 N N . GLU A 1 332 ? 3.270 -5.307 -22.107 1.00 86.12 332 GLU A N 1
ATOM 2392 C CA . GLU A 1 332 ? 3.414 -4.130 -22.972 1.00 86.12 332 GLU A CA 1
ATOM 2393 C C . GLU A 1 332 ? 4.819 -3.527 -22.810 1.00 86.12 332 GLU A C 1
ATOM 2395 O O . GLU A 1 332 ? 5.072 -2.700 -21.929 1.00 86.12 332 GLU A O 1
ATOM 2400 N N . VAL A 1 333 ? 5.766 -4.000 -23.624 1.00 75.38 333 VAL A N 1
ATOM 2401 C CA . VAL A 1 333 ? 7.174 -3.544 -23.613 1.00 75.38 333 VAL A CA 1
ATOM 2402 C C . VAL A 1 333 ? 7.591 -2.795 -24.874 1.00 75.38 333 VAL A C 1
ATOM 2404 O O . VAL A 1 333 ? 8.554 -2.029 -24.825 1.00 75.38 333 VAL A O 1
ATOM 2407 N N . ASP A 1 334 ? 6.840 -2.964 -25.959 1.00 61.75 334 ASP A N 1
ATOM 2408 C CA . ASP A 1 334 ? 7.043 -2.275 -27.228 1.00 61.75 334 ASP A CA 1
ATOM 2409 C C . ASP A 1 334 ? 5.970 -1.184 -27.355 1.00 61.75 334 ASP A C 1
ATOM 2411 O O . ASP A 1 334 ? 4.787 -1.444 -27.137 1.00 61.75 334 ASP A O 1
ATOM 2415 N N . GLY A 1 335 ? 6.405 0.057 -27.594 1.00 50.78 335 GLY A N 1
ATOM 2416 C CA . GLY A 1 335 ? 5.522 1.222 -27.724 1.00 50.78 335 GLY A CA 1
ATOM 2417 C C . GLY A 1 335 ? 4.875 1.348 -29.094 1.00 50.78 335 GLY A C 1
ATOM 2418 O O . GLY A 1 335 ? 5.465 0.840 -30.074 1.00 50.78 335 GLY A O 1
#

Secondary structure (DSSP, 8-state):
-EEEEEE-S---TTSEEEEEE-SSTTTT-EEEEE--GGGSPPPPTT-EEEEE-HHHHTT-SSTT-EEEEP----PPPPP-SS-EEESTTSTT-EEEPPPS---S--TT--EEEESSGGGHHHHHHHHHHHSTT--EEEEEESSS-SBGGG-HHHHHHHHTTS--EEEEETT-B-SSEEESSHHHHHHHHHHH-SEEEEEE-SS--B-SSTT-BGGGHHHHHHHHHHHTT---EE---EESS-SSGGGSEE-HHHHHHHHH--S--EEEEETT--GGGGTTS-TTSEEEEE----TTHHHHHT---EETTEEGGG-HHHHHHHHHHHHHHTT----

Sequence (335 aa):
MLRRAVALGEPDADGIFELELLEGPLAGRRFAAVCYPELGRMPRGGEEILANTLGLEMGLGTGGLAVAVPPGGAGEVPENRDHFVKLPYTPLQHPAPPPEELAGSLRGVPVAVLPLHSHLAPACCAAAALRPGWRVAFVWQEGGALPVGLSVLVRKLREQGLLSVVVSAGNCFGGDVEAPNVYAALLAAAAGADLVLAGIGPGVVGTGSPYGHGGMAAAAALNAACALGGEPVLAPRISLVDPRPRHFGLSHHTRSVLEAALAPCRVALPRGAPEAELRGLPERHRYVPVPFGAAGLEERFGLSFESMGRGYERDPVFFDAAAAAVALALGEVDG

Foldseek 3Di:
DKFKWFFQAWADPLQKGKIATCDDPRHRDIFIAHEDVLQHDTDHHGDIWIWACPCVVVVNPLVRYIYTRHPDDPDDQDDPPVWDWAPPPDPRIHTFDQQPAFAQFCVQAFEEEELAPLLPLLLLLLCCVVPNPFAEEEEAEWFADLEPSSDPPQVLCVVLRSHHWYERADNRDDTPHYHNHLLSRSRSRSRRGSHYYYYYDPGGQDDPDLCRISSLVRLVNLQSNVVRVHAYEYLFQEWCPDPDPCRHQGHSSRQSSQVSNPAEHEYFQEPPRDPVVCPPRDPSYHYAYADAFSPCSCVVRVHWRDDPRDGCVRTVRRNGSSSRSSCVSVVNRDD

InterPro domains:
  IPR024479 Protein of unknown function DUF3866 [PF12982] (33-325)

Nearest PDB structures (foldseek):
  1h9m-assembly1_A  TM=5.625E-01  e=8.875E-02  Azotobacter vinelandii
  4jyc-assembly1_D  TM=3.984E-01  e=6.566E-02  Methylorubrum extorquens AM1
  3vr5-assembly1_C  TM=1.776E-01  e=8.769E-01  Enterococcus hirae

pLDDT: mean 94.43, std 6.76, range [50.78, 98.94]